Protein AF-A0A3D2KDZ8-F1 (afdb_monomer)

Mean predicted aligned error: 6.0 Å

Structure (mmCIF, N/CA/C/O backbone):
data_AF-A0A3D2KDZ8-F1
#
_entry.id   AF-A0A3D2KDZ8-F1
#
loop_
_atom_site.group_PDB
_atom_site.id
_atom_site.type_symbol
_atom_site.label_atom_id
_atom_site.label_alt_id
_atom_site.label_comp_id
_atom_site.label_asym_id
_atom_site.label_entity_id
_atom_site.label_seq_id
_atom_site.pdbx_PDB_ins_code
_atom_site.Cartn_x
_atom_site.Cartn_y
_atom_site.Cartn_z
_atom_site.occupancy
_atom_site.B_iso_or_equiv
_atom_site.auth_seq_id
_atom_site.auth_comp_id
_atom_site.auth_asym_id
_atom_site.auth_atom_id
_atom_site.pdbx_PDB_model_num
ATOM 1 N N . ARG A 1 1 ? -10.899 -12.202 21.207 1.00 88.38 1 ARG A N 1
ATOM 2 C CA . ARG A 1 1 ? -10.298 -11.529 22.393 1.00 88.38 1 ARG A CA 1
ATOM 3 C C . ARG A 1 1 ? -8.778 -11.700 22.459 1.00 88.38 1 ARG A C 1
ATOM 5 O O . ARG A 1 1 ? -8.103 -10.690 22.574 1.00 88.38 1 ARG A O 1
ATOM 12 N N . GLU A 1 2 ? -8.229 -12.909 22.302 1.00 91.25 2 GLU A N 1
ATOM 13 C CA . GLU A 1 2 ? -6.772 -13.173 22.369 1.00 91.25 2 GLU A CA 1
ATOM 14 C C . GLU A 1 2 ? -5.923 -12.269 21.460 1.00 91.25 2 GLU A C 1
ATOM 16 O O . GLU A 1 2 ? -4.977 -11.642 21.929 1.00 91.25 2 GLU A O 1
ATOM 21 N N . ILE A 1 3 ? -6.321 -12.108 20.191 1.00 93.81 3 ILE A N 1
ATOM 22 C CA . ILE A 1 3 ? -5.652 -11.196 19.244 1.00 93.81 3 ILE A CA 1
ATOM 23 C C . ILE A 1 3 ? -5.571 -9.773 19.816 1.00 93.81 3 ILE A C 1
ATOM 25 O O . ILE A 1 3 ? -4.526 -9.129 19.769 1.00 93.81 3 ILE A O 1
ATOM 29 N N . LEU A 1 4 ? -6.666 -9.283 20.400 1.00 93.56 4 LEU A N 1
ATOM 30 C CA . LEU A 1 4 ? -6.755 -7.919 20.918 1.00 93.56 4 LEU A CA 1
ATOM 31 C C . LEU A 1 4 ? -5.905 -7.730 22.175 1.00 93.56 4 LEU A C 1
ATOM 33 O O . LEU A 1 4 ? -5.281 -6.683 22.325 1.00 93.56 4 LEU A O 1
ATOM 37 N N . SER A 1 5 ? -5.797 -8.751 23.026 1.00 90.62 5 SER A N 1
ATOM 38 C CA . SER A 1 5 ? -4.880 -8.739 24.169 1.00 90.62 5 SER A CA 1
ATOM 39 C C . SER A 1 5 ? -3.412 -8.601 23.745 1.00 90.62 5 SER A C 1
ATOM 41 O O . SER A 1 5 ? -2.633 -7.990 24.471 1.00 90.62 5 SER A O 1
ATOM 43 N N . CYS A 1 6 ? -3.029 -9.097 22.562 1.00 89.62 6 CYS A N 1
ATOM 44 C CA . CYS A 1 6 ? -1.696 -8.873 21.991 1.00 89.62 6 CYS A CA 1
ATOM 45 C C . CYS A 1 6 ? -1.536 -7.484 21.348 1.00 89.62 6 CYS A C 1
ATOM 47 O O . CYS A 1 6 ? -0.434 -6.935 21.340 1.00 89.62 6 CYS A O 1
ATOM 49 N N . VAL A 1 7 ? -2.615 -6.911 20.806 1.00 91.06 7 VAL A N 1
ATOM 50 C CA . VAL A 1 7 ? -2.600 -5.616 20.101 1.00 91.06 7 VAL A CA 1
ATOM 51 C C . VAL A 1 7 ? -2.569 -4.435 21.072 1.00 91.06 7 VAL A C 1
ATOM 53 O O . VAL A 1 7 ? -1.781 -3.511 20.882 1.00 91.06 7 VAL A O 1
ATOM 56 N N . LEU A 1 8 ? -3.389 -4.459 22.127 1.00 91.06 8 LEU A N 1
ATOM 57 C CA . LEU A 1 8 ? -3.548 -3.336 23.062 1.00 91.06 8 LEU A CA 1
ATOM 58 C C . LEU A 1 8 ? -2.225 -2.826 23.675 1.00 91.06 8 LEU A C 1
ATOM 60 O O . LEU A 1 8 ? -2.043 -1.609 23.721 1.00 91.06 8 LEU A O 1
ATOM 64 N N . PRO A 1 9 ? -1.275 -3.688 24.093 1.00 89.12 9 PRO A N 1
ATOM 65 C CA . PRO A 1 9 ? 0.024 -3.248 24.608 1.00 89.12 9 PRO A CA 1
ATOM 66 C C . PRO A 1 9 ? 0.914 -2.521 23.586 1.00 89.12 9 PRO A C 1
ATOM 68 O O . PRO A 1 9 ? 1.823 -1.785 23.980 1.00 89.12 9 PRO A O 1
ATOM 71 N N . ALA A 1 10 ? 0.687 -2.747 22.286 1.00 87.62 10 ALA A N 1
ATOM 72 C CA . ALA A 1 10 ? 1.462 -2.161 21.193 1.00 87.62 10 ALA A CA 1
ATOM 73 C C . ALA A 1 10 ? 0.932 -0.787 20.743 1.00 87.62 10 ALA A C 1
ATOM 75 O O . ALA A 1 10 ? 1.611 -0.085 19.989 1.00 87.62 10 ALA A O 1
ATOM 76 N N . LEU A 1 11 ? -0.261 -0.383 21.194 1.00 91.06 11 LEU A N 1
ATOM 77 C CA . LEU A 1 11 ? -0.812 0.934 20.891 1.00 91.06 11 LEU A CA 1
ATOM 78 C C . LEU A 1 11 ? -0.190 2.005 21.787 1.00 91.06 11 LEU A C 1
ATOM 80 O O . LEU A 1 11 ? -0.240 1.924 23.011 1.00 91.06 11 LEU A O 1
ATOM 84 N N . LYS A 1 12 ? 0.337 3.061 21.161 1.00 90.75 12 LYS A N 1
ATOM 85 C CA . LYS A 1 12 ? 0.697 4.304 21.855 1.00 90.75 12 LYS A CA 1
ATOM 86 C C . LYS A 1 12 ? -0.544 5.048 22.337 1.00 90.75 12 LYS A C 1
ATOM 88 O O . LYS A 1 12 ? -1.614 4.920 21.739 1.00 90.75 12 LYS A O 1
ATOM 93 N N . LYS A 1 13 ? -0.366 5.908 23.337 1.00 93.31 13 LYS A N 1
ATOM 94 C CA . LYS A 1 13 ? -1.391 6.865 23.758 1.00 93.31 13 LYS A CA 1
ATOM 95 C C . LYS A 1 13 ? -1.878 7.713 22.585 1.00 93.31 13 LYS A C 1
ATOM 97 O O . LYS A 1 13 ? -1.081 8.172 21.763 1.00 93.31 13 LYS A O 1
ATOM 102 N N . GLY A 1 14 ? -3.193 7.876 22.490 1.00 94.81 14 GLY A N 1
ATOM 103 C CA . GLY A 1 14 ? -3.872 8.535 21.375 1.00 94.81 14 GLY A CA 1
ATOM 104 C C . GLY A 1 14 ? -3.898 7.719 20.076 1.00 94.81 14 GLY A C 1
ATOM 105 O O . GLY A 1 14 ? -4.477 8.177 19.092 1.00 94.81 14 GLY A O 1
ATOM 106 N N . GLY A 1 15 ? -3.284 6.530 20.046 1.00 94.69 15 GLY A N 1
ATOM 107 C CA . GLY A 1 15 ? -3.309 5.620 18.905 1.00 94.69 15 GLY A CA 1
ATOM 108 C C . GLY A 1 15 ? -4.714 5.089 18.635 1.00 94.69 15 GLY A C 1
ATOM 109 O O . GLY A 1 15 ? -5.490 4.865 19.564 1.00 94.69 15 GLY A O 1
ATOM 110 N N . LEU A 1 16 ? -5.029 4.891 17.357 1.00 96.69 16 LEU A N 1
ATOM 111 C CA . LEU A 1 16 ? -6.336 4.427 16.907 1.00 96.69 16 LEU A CA 1
ATOM 112 C C . LEU A 1 16 ? -6.312 2.922 16.627 1.00 96.69 16 LEU A C 1
ATOM 114 O O . LEU A 1 16 ? -5.380 2.416 16.002 1.00 96.69 16 LEU A O 1
ATOM 118 N N . LEU A 1 17 ? -7.360 2.232 17.061 1.00 97.06 17 LEU A N 1
ATOM 119 C CA . LEU A 1 17 ? -7.677 0.852 16.723 1.00 97.06 17 LEU A CA 1
ATOM 120 C C . LEU A 1 17 ? -8.988 0.842 15.939 1.00 97.06 17 LEU A C 1
ATOM 122 O O . LEU A 1 17 ? -10.030 1.201 16.481 1.00 97.06 17 LEU A O 1
ATOM 126 N N . LEU A 1 18 ? -8.939 0.405 14.684 1.00 97.50 18 LEU A N 1
ATOM 127 C CA . LEU A 1 18 ? -10.138 0.040 13.939 1.00 97.50 18 LEU A CA 1
ATOM 128 C C . LEU A 1 18 ? -10.376 -1.458 14.148 1.00 97.50 18 LEU A C 1
ATOM 130 O O . LEU A 1 18 ? -9.588 -2.279 13.682 1.00 97.50 18 LEU A O 1
ATOM 134 N N . TYR A 1 19 ? -11.429 -1.802 14.881 1.00 97.94 19 TYR A N 1
ATOM 135 C CA . TYR A 1 19 ? -11.901 -3.176 15.006 1.00 97.94 19 TYR A CA 1
ATOM 136 C C . TYR A 1 19 ? -12.986 -3.432 13.961 1.00 97.94 19 TYR A C 1
ATOM 138 O O . TYR A 1 19 ? -13.842 -2.572 13.772 1.00 97.94 19 TYR A O 1
ATOM 146 N N . SER A 1 20 ? -12.958 -4.582 13.287 1.00 97.44 20 SER A N 1
ATOM 147 C CA . SER A 1 20 ? -13.953 -4.929 12.271 1.00 97.44 20 SER A CA 1
ATOM 148 C C . SER A 1 20 ? -14.133 -6.431 12.109 1.00 97.44 20 SER A C 1
ATOM 150 O O . SER A 1 20 ? -13.164 -7.182 12.238 1.00 97.44 20 SER A O 1
ATOM 152 N N . THR A 1 21 ? -15.335 -6.845 11.722 1.00 97.75 21 THR A N 1
ATOM 153 C CA . THR A 1 21 ? -15.697 -8.242 11.436 1.00 97.75 21 THR A CA 1
ATOM 154 C C . THR A 1 21 ? -16.650 -8.304 10.235 1.00 97.75 21 THR A C 1
ATOM 156 O O . THR A 1 21 ? -17.316 -7.317 9.922 1.00 97.75 21 THR A O 1
ATOM 159 N N . CYS A 1 22 ? -16.727 -9.452 9.563 1.00 97.00 22 CYS A N 1
ATOM 160 C CA . CYS A 1 22 ? -17.729 -9.745 8.528 1.00 97.00 22 CYS A CA 1
ATOM 161 C C . CYS A 1 22 ? -18.823 -10.700 9.049 1.00 97.00 22 CYS A C 1
ATOM 163 O O . CYS A 1 22 ? -19.315 -11.557 8.320 1.00 97.00 22 CYS A O 1
ATOM 165 N N . THR A 1 23 ? -19.171 -10.584 10.334 1.00 95.88 23 THR A N 1
ATOM 166 C CA . THR A 1 23 ? -20.239 -11.355 10.990 1.00 95.88 23 THR A CA 1
ATOM 167 C C . THR A 1 23 ? -21.334 -10.412 11.479 1.00 95.88 23 THR A C 1
ATOM 169 O O . THR A 1 23 ? -21.147 -9.198 11.538 1.00 95.88 23 THR A O 1
ATOM 172 N N . TYR A 1 24 ? -22.490 -10.975 11.824 1.00 95.75 24 TYR A N 1
ATOM 173 C CA . TYR A 1 24 ? -23.568 -10.241 12.486 1.00 95.75 24 TYR A CA 1
ATOM 174 C C . TYR A 1 24 ? -23.652 -10.530 13.986 1.00 95.75 24 TYR A C 1
ATOM 176 O O . TYR A 1 24 ? -24.432 -9.864 14.668 1.00 95.75 24 TYR A O 1
ATOM 184 N N . ALA A 1 25 ? -22.880 -11.499 14.488 1.00 96.44 25 ALA A N 1
ATOM 185 C CA . ALA A 1 25 ? -22.921 -11.951 15.873 1.00 96.44 25 ALA A CA 1
ATOM 186 C C . ALA A 1 25 ? -22.538 -10.826 16.849 1.00 96.44 25 ALA A C 1
ATOM 188 O O . ALA A 1 25 ? -21.457 -10.245 16.762 1.00 96.44 25 ALA A O 1
ATOM 189 N N . VAL A 1 26 ? -23.419 -10.530 17.805 1.00 95.44 26 VAL A N 1
ATOM 190 C CA . VAL A 1 26 ? -23.204 -9.486 18.827 1.00 95.44 26 VAL A CA 1
ATOM 191 C C . VAL A 1 26 ? -22.038 -9.857 19.751 1.00 95.44 26 VAL A C 1
ATOM 193 O O . VAL A 1 26 ? -21.285 -8.993 20.206 1.00 95.44 26 VAL A O 1
ATOM 196 N N . GLU A 1 27 ? -21.843 -11.157 19.974 1.00 95.19 27 GLU A N 1
ATOM 197 C CA . GLU A 1 27 ? -20.770 -11.750 20.772 1.00 95.19 27 GLU A CA 1
ATOM 198 C C . GLU A 1 27 ? -19.380 -11.477 20.179 1.00 95.19 27 GLU A C 1
ATOM 200 O O . GLU A 1 27 ? -18.385 -11.364 20.904 1.00 95.19 27 GLU A O 1
ATOM 205 N N . GLU A 1 28 ? -19.308 -11.359 18.853 1.00 96.50 28 GLU A N 1
ATOM 206 C CA . GLU A 1 28 ? -18.086 -11.025 18.128 1.00 96.50 28 GLU A CA 1
ATOM 207 C C . GLU A 1 28 ? -17.948 -9.513 17.906 1.00 96.50 28 GLU A C 1
ATOM 209 O O . GLU A 1 28 ? -16.834 -9.032 17.755 1.00 96.50 28 GLU A O 1
ATOM 214 N N . ASP A 1 29 ? -19.032 -8.743 17.977 1.00 96.88 29 ASP A N 1
ATOM 215 C CA . ASP A 1 29 ? -19.044 -7.318 17.645 1.00 96.88 29 ASP A CA 1
ATOM 216 C C . ASP A 1 29 ? -19.073 -6.422 18.895 1.00 96.88 29 ASP A C 1
ATOM 218 O O . ASP A 1 29 ? -18.025 -6.016 19.414 1.00 96.88 29 ASP A O 1
ATOM 222 N N . GLU A 1 30 ? -20.258 -6.087 19.414 1.00 96.69 30 GLU A N 1
ATOM 223 C CA . GLU A 1 30 ? -20.411 -5.139 20.521 1.00 96.69 30 GLU A CA 1
ATOM 224 C C . GLU A 1 30 ? -19.856 -5.680 21.837 1.00 96.69 30 GLU A C 1
ATOM 226 O O . GLU A 1 30 ? -19.336 -4.906 22.643 1.00 96.69 30 GLU A O 1
ATOM 231 N N . GLU A 1 31 ? -19.879 -6.997 22.059 1.00 95.25 31 GLU A N 1
ATOM 232 C CA . GLU A 1 31 ? -19.196 -7.583 23.215 1.00 95.25 31 GLU A CA 1
ATOM 233 C C . GLU A 1 31 ? -17.678 -7.376 23.171 1.00 95.25 31 GLU A C 1
ATOM 235 O O . GLU A 1 31 ? -17.041 -7.193 24.216 1.00 95.25 31 GLU A O 1
ATOM 240 N N . ILE A 1 32 ? -17.082 -7.377 21.978 1.00 96.38 32 ILE A N 1
ATOM 241 C CA . ILE A 1 32 ? -15.661 -7.088 21.809 1.00 96.38 32 ILE A CA 1
ATOM 242 C C . ILE A 1 32 ? -15.383 -5.597 21.990 1.00 96.38 32 ILE A C 1
ATOM 244 O O . ILE A 1 32 ? -14.405 -5.245 22.652 1.00 96.38 32 ILE A O 1
ATOM 248 N N . VAL A 1 33 ? -16.252 -4.717 21.488 1.00 96.31 33 VAL A N 1
ATOM 249 C CA . VAL A 1 33 ? -16.147 -3.269 21.741 1.00 96.31 33 VAL A CA 1
ATOM 250 C C . VAL A 1 33 ? -16.229 -2.967 23.236 1.00 96.31 33 VAL A C 1
ATOM 252 O O . VAL A 1 33 ? -15.376 -2.247 23.754 1.00 96.31 33 VAL A O 1
ATOM 255 N N . ARG A 1 34 ? -17.172 -3.587 23.954 1.00 94.38 34 ARG A N 1
ATOM 256 C CA . ARG A 1 34 ? -17.288 -3.499 25.417 1.00 94.38 34 ARG A CA 1
ATOM 257 C C . ARG A 1 34 ? -16.001 -3.938 26.110 1.00 94.38 34 ARG A C 1
ATOM 259 O O . ARG A 1 34 ? -15.477 -3.214 26.956 1.00 94.38 34 ARG A O 1
ATOM 266 N N . PHE A 1 35 ? -15.456 -5.092 25.724 1.00 94.50 35 PHE A N 1
ATOM 267 C CA . PHE A 1 35 ? -14.172 -5.564 26.242 1.00 94.50 35 PHE A CA 1
ATOM 268 C C . PHE A 1 35 ? -13.051 -4.541 25.998 1.00 94.50 35 PHE A C 1
ATOM 270 O O . PHE A 1 35 ? -12.270 -4.260 26.904 1.00 94.50 35 PHE A O 1
ATOM 277 N N . LEU A 1 36 ? -12.972 -3.945 24.806 1.00 95.31 36 LEU A N 1
ATOM 278 C CA . LEU A 1 36 ? -11.964 -2.930 24.500 1.00 95.31 36 LEU A CA 1
ATOM 279 C C . LEU A 1 36 ? -12.147 -1.670 25.355 1.00 95.31 36 LEU A C 1
ATOM 281 O O . LEU A 1 36 ? -11.162 -1.163 25.890 1.00 95.31 36 LEU A O 1
ATOM 285 N N . MET A 1 37 ? -13.383 -1.195 25.533 1.00 93.69 37 MET A N 1
ATOM 286 C CA . MET A 1 37 ? -13.694 -0.025 26.363 1.00 93.69 37 MET A CA 1
ATOM 287 C C . MET A 1 37 ? -13.278 -0.213 27.827 1.00 93.69 37 MET A C 1
ATOM 289 O O . MET A 1 37 ? -12.796 0.724 28.458 1.00 93.69 37 MET A O 1
ATOM 293 N N . GLN A 1 38 ? -13.366 -1.441 28.342 1.00 92.69 38 GLN A N 1
ATOM 294 C CA . GLN A 1 38 ? -12.873 -1.809 29.675 1.00 92.69 38 GLN A CA 1
ATOM 295 C C . GLN A 1 38 ? -11.332 -1.844 29.782 1.00 92.69 38 GLN A C 1
ATOM 297 O O . GLN A 1 38 ? -10.807 -1.975 30.883 1.00 92.69 38 GLN A O 1
ATOM 302 N N . ASN A 1 39 ? -10.597 -1.724 28.668 1.00 92.00 39 ASN A N 1
ATOM 303 C CA . ASN A 1 39 ? -9.129 -1.796 28.591 1.00 92.00 39 ASN A CA 1
ATOM 304 C C . ASN A 1 39 ? -8.486 -0.468 28.118 1.00 92.00 39 ASN A C 1
ATOM 306 O O . ASN A 1 39 ? -7.566 -0.445 27.285 1.00 92.00 39 ASN A O 1
ATOM 310 N N . ASP A 1 40 ? -8.961 0.652 28.668 1.00 92.75 40 ASP A N 1
ATOM 311 C CA . ASP A 1 40 ? -8.507 2.024 28.379 1.00 92.75 40 ASP A CA 1
ATOM 312 C C . ASP A 1 40 ? -8.658 2.442 26.909 1.00 92.75 40 ASP A C 1
ATOM 314 O O . ASP A 1 40 ? -7.800 3.144 26.356 1.00 92.75 40 ASP A O 1
ATOM 318 N N . MET A 1 41 ? -9.731 1.996 26.255 1.00 95.56 41 MET A N 1
ATOM 319 C CA . MET A 1 41 ? -10.074 2.420 24.901 1.00 95.56 41 MET A CA 1
ATOM 320 C C . MET A 1 41 ? -11.336 3.279 24.924 1.00 95.56 41 MET A C 1
ATOM 322 O O . MET A 1 41 ? -12.342 2.919 25.523 1.00 95.56 41 MET A O 1
ATOM 326 N N . GLN A 1 42 ? -11.309 4.409 24.230 1.00 96.56 42 GLN A N 1
ATOM 327 C CA . GLN A 1 42 ? -12.480 5.258 24.047 1.00 96.56 42 GLN A CA 1
ATOM 328 C C . GLN A 1 42 ? -13.091 4.986 22.677 1.00 96.56 42 GLN A C 1
ATOM 330 O O . GLN A 1 42 ? -12.400 5.139 21.672 1.00 96.56 42 GLN A O 1
ATOM 335 N N . LEU A 1 43 ? -14.369 4.611 22.626 1.00 97.31 43 LEU A N 1
ATOM 336 C CA . LEU A 1 43 ? -15.112 4.506 21.371 1.00 97.31 43 LEU A CA 1
ATOM 337 C C . LEU A 1 43 ? -15.319 5.908 20.778 1.00 97.31 43 LEU A C 1
ATOM 339 O O . LEU A 1 43 ? -15.837 6.798 21.452 1.00 97.31 43 LEU A O 1
ATOM 343 N N . LEU A 1 44 ? -14.892 6.101 19.532 1.00 97.38 44 LEU A N 1
ATOM 344 C CA . LEU A 1 44 ? -14.984 7.370 18.818 1.00 97.38 44 LEU A CA 1
ATOM 345 C C . LEU A 1 44 ? -16.139 7.359 17.812 1.00 97.38 44 LEU A C 1
ATOM 347 O O . LEU A 1 44 ? -16.400 6.318 17.204 1.00 97.38 44 LEU A O 1
ATOM 351 N N . PRO A 1 45 ? -16.793 8.512 17.582 1.00 96.88 45 PRO A N 1
ATOM 352 C CA . PRO A 1 45 ? -17.803 8.629 16.543 1.00 96.88 45 PRO A CA 1
ATOM 353 C C . PRO A 1 45 ? -17.189 8.423 15.149 1.00 96.88 45 PRO A C 1
ATOM 355 O O . PRO A 1 45 ? -16.062 8.865 14.892 1.00 96.88 45 PRO A O 1
ATOM 358 N N . PRO A 1 46 ? -17.909 7.767 14.224 1.00 95.56 46 PRO A N 1
ATOM 359 C CA . PRO A 1 46 ? -17.480 7.653 12.839 1.00 95.56 46 PRO A CA 1
ATOM 360 C C . PRO A 1 46 ? -17.679 8.985 12.099 1.00 95.56 46 PRO A C 1
ATOM 362 O O . PRO A 1 46 ? -18.342 9.903 12.577 1.00 95.56 46 PRO A O 1
ATOM 365 N N . ALA A 1 47 ? -17.125 9.090 10.891 1.00 94.38 47 ALA A N 1
ATOM 366 C CA . ALA A 1 47 ? -17.394 10.238 10.027 1.00 94.38 47 ALA A CA 1
ATOM 367 C C . ALA A 1 47 ? -18.874 10.280 9.598 1.00 94.38 47 ALA A C 1
ATOM 369 O O . ALA A 1 47 ? -19.457 9.236 9.311 1.00 94.38 47 ALA A O 1
ATOM 370 N N . GLU A 1 48 ? -19.433 11.484 9.441 1.00 94.00 48 GLU A N 1
ATOM 371 C CA . GLU A 1 48 ? -20.847 11.721 9.090 1.00 94.00 48 GLU A CA 1
ATOM 372 C C . GLU A 1 48 ? -21.316 10.915 7.868 1.00 94.00 48 GLU A C 1
ATOM 374 O O . GLU A 1 48 ? -22.353 10.261 7.894 1.00 94.00 48 GLU A O 1
ATOM 379 N N . ARG A 1 49 ? -20.493 10.865 6.812 1.00 93.94 49 ARG A N 1
ATOM 380 C CA . ARG A 1 49 ? -20.787 10.093 5.590 1.00 93.94 49 ARG A CA 1
ATOM 381 C C . ARG A 1 49 ? -21.040 8.603 5.842 1.00 93.94 49 ARG A C 1
ATOM 383 O O . ARG A 1 49 ? -21.678 7.949 5.031 1.00 93.94 49 ARG A O 1
ATOM 390 N N . VAL A 1 50 ? -20.503 8.054 6.933 1.00 93.88 50 VAL A N 1
ATOM 391 C CA . VAL A 1 50 ? -20.677 6.643 7.287 1.00 93.88 50 VAL A CA 1
ATOM 392 C C . VAL A 1 50 ? -22.017 6.419 7.980 1.00 93.88 50 VAL A C 1
ATOM 394 O O . VAL A 1 50 ? -22.650 5.396 7.736 1.00 93.88 50 VAL A O 1
ATOM 397 N N . LEU A 1 51 ? -22.488 7.382 8.781 1.00 94.00 51 LEU A N 1
ATOM 398 C CA . LEU A 1 51 ? -23.792 7.313 9.453 1.00 94.00 51 LEU A CA 1
ATOM 399 C C . LEU A 1 51 ? -24.945 7.149 8.456 1.00 94.00 51 LEU A C 1
ATOM 401 O O . LEU A 1 51 ? -25.921 6.475 8.750 1.00 94.00 51 LEU A O 1
ATOM 405 N N . GLN A 1 52 ? -24.803 7.719 7.259 1.00 92.62 52 GLN A N 1
ATOM 406 C CA . GLN A 1 52 ? -25.827 7.687 6.212 1.00 92.62 52 GLN A CA 1
ATOM 407 C C . GLN A 1 52 ? -26.011 6.309 5.561 1.00 92.62 52 GLN A C 1
ATOM 409 O O . GLN A 1 52 ? -27.043 6.063 4.947 1.00 92.62 52 GLN A O 1
ATOM 414 N N . ILE A 1 53 ? -25.015 5.423 5.669 1.00 94.44 53 ILE A N 1
ATOM 415 C CA . ILE A 1 53 ? -24.987 4.125 4.972 1.00 94.44 53 ILE A CA 1
ATOM 416 C C . ILE A 1 53 ? -24.861 2.932 5.929 1.00 94.44 53 ILE A C 1
ATOM 418 O O . ILE A 1 53 ? -24.650 1.801 5.488 1.00 94.44 53 ILE A O 1
ATOM 422 N N . THR A 1 54 ? -24.959 3.176 7.237 1.00 96.38 54 THR A N 1
ATOM 423 C CA . THR A 1 54 ? -24.812 2.159 8.284 1.00 96.38 54 THR A CA 1
ATOM 424 C C . THR A 1 54 ? -25.886 2.307 9.351 1.00 96.38 54 THR A C 1
ATOM 426 O O . THR A 1 54 ? -26.405 3.392 9.594 1.00 96.38 54 THR A O 1
ATOM 429 N N . ALA A 1 55 ? -26.195 1.204 10.024 1.00 96.56 55 ALA A N 1
ATOM 430 C CA . ALA A 1 55 ? -26.932 1.227 11.276 1.00 96.56 55 ALA A CA 1
ATOM 431 C C . ALA A 1 55 ? -25.987 1.434 12.460 1.00 96.56 55 ALA A C 1
ATOM 433 O O . ALA A 1 55 ? -24.786 1.137 12.404 1.00 96.56 55 ALA A O 1
ATOM 434 N N . ALA A 1 56 ? -26.565 1.887 13.569 1.00 96.75 56 ALA A N 1
ATOM 435 C CA . ALA A 1 56 ? -25.878 1.828 14.841 1.00 96.75 56 ALA A CA 1
ATOM 436 C C . ALA A 1 56 ? -25.654 0.388 15.313 1.00 96.75 56 ALA A C 1
ATOM 438 O O . ALA A 1 56 ? -26.427 -0.511 14.983 1.00 96.75 56 ALA A O 1
ATOM 439 N N . GLY A 1 57 ? -24.589 0.185 16.089 1.00 95.75 57 GLY A N 1
ATOM 440 C CA . GLY A 1 57 ? -24.357 -1.049 16.822 1.00 95.75 57 GLY A CA 1
ATOM 441 C C . GLY A 1 57 ? -25.472 -1.290 17.835 1.00 95.75 57 GLY A C 1
ATOM 442 O O . GLY A 1 57 ? -26.170 -0.368 18.266 1.00 95.75 57 GLY A O 1
ATOM 443 N N . VAL A 1 58 ? -25.641 -2.551 18.202 1.00 94.25 58 VAL A N 1
ATOM 444 C CA . VAL A 1 58 ? -26.693 -3.007 19.101 1.00 94.25 58 VAL A CA 1
ATOM 445 C C . VAL A 1 58 ? -26.335 -2.633 20.538 1.00 94.25 58 VAL A C 1
ATOM 447 O O . VAL A 1 58 ? -25.382 -3.141 21.127 1.00 94.25 58 VAL A O 1
ATOM 450 N N . SER A 1 59 ? -27.117 -1.728 21.118 1.00 89.75 59 SER A N 1
ATOM 451 C CA . SER A 1 59 ? -26.986 -1.337 22.521 1.00 89.75 59 SER A CA 1
ATOM 452 C C . SER A 1 59 ? -27.738 -2.325 23.416 1.00 89.75 59 SER A C 1
ATOM 454 O O . SER A 1 59 ? -28.958 -2.446 23.329 1.00 89.75 59 SER A O 1
ATOM 456 N N . GLU A 1 60 ? -27.021 -2.990 24.322 1.00 83.06 60 GLU A N 1
ATOM 457 C CA . GLU A 1 60 ? -27.594 -3.860 25.354 1.00 83.06 60 GLU A CA 1
ATOM 458 C C . GLU A 1 60 ? -27.111 -3.450 26.750 1.00 83.06 60 GLU A C 1
ATOM 460 O O . GLU A 1 60 ? -26.023 -2.897 26.913 1.00 83.06 60 GLU A O 1
ATOM 465 N N . LYS A 1 61 ? -27.909 -3.764 27.782 1.00 73.12 61 LYS A N 1
ATOM 466 C CA . LYS A 1 61 ? -27.530 -3.629 29.206 1.00 73.12 61 LYS A CA 1
ATOM 467 C C . LYS A 1 61 ? -27.106 -2.205 29.619 1.00 73.12 61 LYS A C 1
ATOM 469 O O . LYS A 1 61 ? -26.285 -2.039 30.515 1.00 73.12 61 LYS A O 1
ATOM 474 N N . GLY A 1 62 ? -27.705 -1.181 29.003 1.00 73.19 62 GLY A N 1
ATOM 475 C CA . GLY A 1 62 ? -27.498 0.230 29.362 1.00 73.19 62 GLY A CA 1
ATOM 476 C C . GLY A 1 62 ? -26.225 0.861 28.793 1.00 73.19 62 GLY A C 1
ATOM 477 O O . GLY A 1 62 ? -25.918 2.003 29.123 1.00 73.19 62 GLY A O 1
ATOM 478 N N . GLU A 1 63 ? -25.493 0.152 27.935 1.00 76.56 63 GLU A N 1
ATOM 479 C CA . GLU A 1 63 ? -24.306 0.685 27.275 1.00 76.56 63 GLU A CA 1
ATOM 480 C C . GLU A 1 63 ? -24.632 1.236 25.888 1.00 76.56 63 GLU A C 1
ATOM 482 O O . GLU A 1 63 ? -25.388 0.634 25.126 1.00 76.56 63 GLU A O 1
ATOM 487 N N . ASN A 1 64 ? -24.037 2.382 25.554 1.00 87.19 64 ASN A N 1
ATOM 488 C CA . ASN A 1 64 ? -24.284 3.071 24.296 1.00 87.19 64 ASN A CA 1
ATOM 489 C C . ASN A 1 64 ? -23.287 2.628 23.207 1.00 87.19 64 ASN A C 1
ATOM 491 O O . ASN A 1 64 ? -22.099 2.940 23.286 1.00 87.19 64 ASN A O 1
ATOM 495 N N . MET A 1 65 ? -23.796 1.946 22.175 1.00 94.50 65 MET A N 1
ATOM 496 C CA . MET A 1 65 ? -23.043 1.509 20.989 1.00 94.50 65 MET A CA 1
ATOM 497 C C . MET A 1 65 ? -23.330 2.369 19.744 1.00 94.50 65 MET A C 1
ATOM 499 O O . MET A 1 65 ? -23.017 1.981 18.616 1.00 94.50 65 MET A O 1
ATOM 503 N N . GLU A 1 66 ? -23.847 3.591 19.929 1.00 93.31 66 GLU A N 1
ATOM 504 C CA . GLU A 1 66 ? -24.199 4.548 18.867 1.00 93.31 66 GLU A CA 1
ATOM 505 C C . GLU A 1 66 ? -23.019 5.066 18.047 1.00 93.31 66 GLU A C 1
ATOM 507 O O . GLU A 1 66 ? -23.243 5.845 17.121 1.00 93.31 66 GLU A O 1
ATOM 512 N N . ASN A 1 67 ? -21.798 4.621 18.326 1.00 96.69 67 ASN A N 1
ATOM 513 C CA . ASN A 1 67 ? -20.612 4.954 17.545 1.00 96.69 67 ASN A CA 1
ATOM 514 C C . ASN A 1 67 ? -19.972 3.726 16.873 1.00 96.69 67 ASN A C 1
ATOM 516 O O . ASN A 1 67 ? -19.191 3.875 15.937 1.00 96.69 67 ASN A O 1
ATOM 520 N N . ALA A 1 68 ? -20.357 2.508 17.268 1.00 97.50 68 ALA A N 1
ATOM 521 C CA . ALA A 1 68 ? -20.033 1.288 16.530 1.00 97.50 68 ALA A CA 1
ATOM 522 C C . ALA A 1 68 ? -21.015 1.128 15.365 1.00 97.50 68 ALA A C 1
ATOM 524 O O . ALA A 1 68 ? -22.190 1.444 15.527 1.00 97.50 68 ALA A O 1
ATOM 525 N N . ARG A 1 69 ? -20.576 0.724 14.174 1.00 97.56 69 ARG A N 1
ATOM 526 C CA . ARG A 1 69 ? -21.400 0.719 12.952 1.00 97.56 69 ARG A CA 1
ATOM 527 C C . ARG A 1 69 ? -21.591 -0.682 12.397 1.00 97.56 69 ARG A C 1
ATOM 529 O O . ARG A 1 69 ? -20.633 -1.447 12.315 1.00 97.56 69 ARG A O 1
ATOM 536 N N . ARG A 1 70 ? -22.810 -0.959 11.932 1.00 97.62 70 ARG A N 1
ATOM 537 C CA . ARG A 1 70 ? -23.178 -2.169 11.191 1.00 97.62 70 ARG A CA 1
ATOM 538 C C . ARG A 1 70 ? -23.583 -1.816 9.768 1.00 97.62 70 ARG A C 1
ATOM 540 O O . ARG A 1 70 ? -24.486 -1.011 9.543 1.00 97.62 70 ARG A O 1
ATOM 547 N N . PHE A 1 71 ? -22.920 -2.439 8.810 1.00 96.25 71 PHE A N 1
ATOM 548 C CA . PHE A 1 71 ? -23.365 -2.535 7.433 1.00 96.25 71 PHE A CA 1
ATOM 549 C C . PHE A 1 71 ? -24.309 -3.724 7.335 1.00 96.25 71 PHE A C 1
ATOM 551 O O . PHE A 1 71 ? -23.919 -4.859 7.608 1.00 96.25 71 PHE A O 1
ATOM 558 N N . TYR A 1 72 ? -25.545 -3.443 6.940 1.00 96.25 72 TYR A N 1
ATOM 559 C CA . TYR A 1 72 ? -26.532 -4.460 6.624 1.00 96.25 72 TYR A CA 1
ATOM 560 C C . TYR A 1 72 ? -26.862 -4.395 5.127 1.00 96.25 72 TYR A C 1
ATOM 562 O O . TYR A 1 72 ? -27.051 -3.288 4.618 1.00 96.25 72 TYR A O 1
ATOM 570 N N . PRO A 1 73 ? -27.040 -5.541 4.447 1.00 94.44 73 PRO A N 1
ATOM 571 C CA . PRO A 1 73 ? -27.382 -5.602 3.025 1.00 94.44 73 PRO A CA 1
ATOM 572 C C . PRO A 1 73 ? -28.687 -4.882 2.668 1.00 94.44 73 PRO A C 1
ATOM 574 O O . PRO A 1 73 ? -28.888 -4.476 1.530 1.00 94.44 73 PRO A O 1
ATOM 577 N N . PHE A 1 74 ? -29.595 -4.727 3.639 1.00 93.31 74 PHE A N 1
ATOM 578 C CA . PHE A 1 74 ? -30.857 -3.999 3.469 1.00 93.31 74 PHE A CA 1
ATOM 579 C C . PHE A 1 74 ? -30.745 -2.488 3.742 1.00 93.31 74 PHE A C 1
ATOM 581 O O . PHE A 1 74 ? -31.735 -1.776 3.600 1.00 93.31 74 PHE A O 1
ATOM 588 N N . ILE A 1 75 ? -29.572 -1.994 4.154 1.00 92.56 75 ILE A N 1
ATOM 589 C CA . ILE A 1 75 ? -29.290 -0.563 4.364 1.00 92.56 75 ILE A CA 1
ATOM 590 C C . ILE A 1 75 ? -28.407 -0.024 3.241 1.00 92.56 75 ILE A C 1
ATOM 592 O O . ILE A 1 75 ? -28.661 1.062 2.726 1.00 92.56 75 ILE A O 1
ATOM 596 N N . SER A 1 76 ? -27.367 -0.767 2.867 1.00 90.44 76 SER A N 1
ATOM 597 C CA . SER A 1 76 ? -26.426 -0.390 1.815 1.00 90.44 76 SER A CA 1
ATOM 598 C C . SER A 1 76 ? -25.950 -1.616 1.039 1.00 90.44 76 SER A C 1
ATOM 600 O O . SER A 1 76 ? -25.997 -2.741 1.537 1.00 90.44 76 SER A O 1
ATOM 602 N N . GLU A 1 77 ? -25.509 -1.398 -0.202 1.00 92.88 77 GLU A N 1
ATOM 603 C CA . GLU A 1 77 ? -24.951 -2.462 -1.039 1.00 92.88 77 GLU A CA 1
ATOM 604 C C . GLU A 1 77 ? -23.703 -3.074 -0.381 1.00 92.88 77 GLU A C 1
ATOM 606 O O . GLU A 1 77 ? -22.749 -2.369 -0.045 1.00 92.88 77 GLU A O 1
ATOM 611 N N . GLY A 1 78 ? -23.708 -4.396 -0.204 1.00 91.50 78 GLY A N 1
ATOM 612 C CA . GLY A 1 78 ? -22.619 -5.151 0.412 1.00 91.50 78 GLY A CA 1
ATOM 613 C C . GLY A 1 78 ? -23.110 -6.429 1.094 1.00 91.50 78 GLY A C 1
ATOM 614 O O . GLY A 1 78 ? -24.310 -6.640 1.256 1.00 91.50 78 GLY A O 1
ATOM 615 N N . GLU A 1 79 ? -22.178 -7.295 1.495 1.00 91.81 79 GLU A N 1
ATOM 616 C CA . GLU A 1 79 ? -22.496 -8.589 2.130 1.00 91.81 79 GLU A CA 1
ATOM 617 C C . GLU A 1 79 ? -22.811 -8.473 3.629 1.00 91.81 79 GLU A C 1
ATOM 619 O O . GLU A 1 79 ? -23.513 -9.321 4.185 1.00 91.81 79 GLU A O 1
ATOM 624 N N . GLY A 1 80 ? -22.318 -7.409 4.270 1.00 93.75 80 GLY A N 1
ATOM 625 C CA . GLY A 1 80 ? -22.406 -7.179 5.710 1.00 93.75 80 GLY A CA 1
ATOM 626 C C . GLY A 1 80 ? -21.042 -7.013 6.365 1.00 93.75 80 GLY A C 1
ATOM 627 O O . GLY A 1 80 ? -20.088 -7.705 6.024 1.00 93.75 80 GLY A O 1
ATOM 628 N N . GLN A 1 81 ? -20.942 -6.080 7.308 1.00 97.12 81 GLN A N 1
ATOM 629 C CA . GLN A 1 81 ? -19.697 -5.785 8.017 1.00 97.12 81 GLN A CA 1
ATOM 630 C C . GLN A 1 81 ? -19.998 -5.030 9.315 1.00 97.12 81 GLN A C 1
ATOM 632 O O . GLN A 1 81 ? -20.900 -4.198 9.359 1.00 97.12 81 GLN A O 1
ATOM 637 N N . PHE A 1 82 ? -19.196 -5.229 10.350 1.00 97.81 82 PHE A N 1
ATOM 638 C CA . PHE A 1 82 ? -19.173 -4.385 11.540 1.00 97.81 82 PHE A CA 1
ATOM 639 C C . PHE A 1 82 ? -17.850 -3.628 11.630 1.00 97.81 82 PHE A C 1
ATOM 641 O O . PHE A 1 82 ? -16.799 -4.164 11.260 1.00 97.81 82 PHE A O 1
ATOM 648 N N . PHE A 1 83 ? -17.873 -2.399 12.153 1.00 97.88 83 PHE A N 1
ATOM 649 C CA . PHE A 1 83 ? -16.654 -1.756 12.635 1.00 97.88 83 PHE A CA 1
ATOM 650 C C . PHE A 1 83 ? -16.873 -0.843 13.842 1.00 97.88 83 PHE A C 1
ATOM 652 O O . PHE A 1 83 ? -17.932 -0.245 14.032 1.00 97.88 83 PHE A O 1
ATOM 659 N N . ALA A 1 84 ? -15.806 -0.661 14.614 1.00 98.00 84 ALA A N 1
ATOM 660 C CA . ALA A 1 84 ? -15.711 0.327 15.675 1.00 98.00 84 ALA A CA 1
ATOM 661 C C . ALA A 1 84 ? -14.325 0.981 15.651 1.00 98.00 84 ALA A C 1
ATOM 663 O O . ALA A 1 84 ? -13.305 0.294 15.565 1.00 98.00 84 ALA A O 1
ATOM 664 N N . LEU A 1 85 ? -14.285 2.312 15.731 1.00 97.88 85 LEU A N 1
ATOM 665 C CA . LEU A 1 85 ? -13.043 3.067 15.865 1.00 97.88 85 LEU A CA 1
ATOM 666 C C . LEU A 1 85 ? -12.833 3.417 17.334 1.00 97.88 85 LEU A C 1
ATOM 668 O O . LEU A 1 85 ? -13.661 4.100 17.929 1.00 97.88 85 LEU A O 1
ATOM 672 N N . LEU A 1 86 ? -11.723 2.977 17.915 1.00 97.38 86 LEU A N 1
ATOM 673 C CA . LEU A 1 86 ? -11.399 3.257 19.306 1.00 97.38 86 LEU A CA 1
ATOM 674 C C . LEU A 1 86 ? -10.038 3.933 19.444 1.00 97.38 86 LEU A C 1
ATOM 676 O O . LEU A 1 86 ? -9.119 3.658 18.677 1.00 97.38 86 LEU A O 1
ATOM 680 N N . GLN A 1 87 ? -9.882 4.779 20.457 1.00 97.44 87 GLN A N 1
ATOM 681 C CA . GLN A 1 87 ? -8.631 5.462 20.767 1.00 97.44 87 GLN A CA 1
ATOM 682 C C . GLN A 1 87 ? -8.066 5.022 22.114 1.00 97.44 87 GLN A C 1
ATOM 684 O O . GLN A 1 87 ? -8.765 5.064 23.128 1.00 97.44 87 GLN A O 1
ATOM 689 N N . LYS A 1 88 ? -6.780 4.658 22.135 1.00 96.31 88 LYS A N 1
ATOM 690 C CA . LYS A 1 88 ? -6.064 4.297 23.360 1.00 96.31 88 LYS A CA 1
ATOM 691 C C . LYS A 1 88 ? -5.861 5.526 24.247 1.00 96.31 88 LYS A C 1
ATOM 693 O O . LYS A 1 88 ? -5.233 6.495 23.825 1.00 96.31 88 LYS A O 1
ATOM 698 N N . GLN A 1 89 ? -6.341 5.457 25.484 1.00 94.94 89 GLN A N 1
ATOM 699 C CA . GLN A 1 89 ? -6.201 6.529 26.478 1.00 94.94 89 GLN A CA 1
ATOM 700 C C . GLN A 1 89 ? -4.931 6.375 27.331 1.00 94.94 89 GLN A C 1
ATOM 702 O O . GLN A 1 89 ? -4.291 7.366 27.688 1.00 94.94 89 GLN A O 1
ATOM 707 N N . GLY A 1 90 ? -4.545 5.129 27.625 1.00 86.12 90 GLY A N 1
ATOM 708 C CA . GLY A 1 90 ? -3.326 4.794 28.367 1.00 86.12 90 GLY A CA 1
ATOM 709 C C . GLY A 1 90 ? -2.039 4.879 27.535 1.00 86.12 90 GLY A C 1
ATOM 710 O O . GLY A 1 90 ? -2.071 4.988 26.311 1.00 86.12 90 GLY A O 1
ATOM 711 N N . GLU A 1 91 ? -0.890 4.809 28.205 1.00 83.69 91 GLU A N 1
ATOM 712 C CA . GLU A 1 91 ? 0.422 4.743 27.547 1.00 83.69 91 GLU A CA 1
ATOM 713 C C . GLU A 1 91 ? 0.671 3.377 26.883 1.00 83.69 91 GLU A C 1
ATOM 715 O O . GLU A 1 91 ? 0.066 2.366 27.253 1.00 83.69 91 GLU A O 1
ATOM 720 N N . ALA A 1 92 ? 1.588 3.339 25.908 1.00 77.31 92 ALA A N 1
ATOM 721 C CA . ALA A 1 92 ? 2.064 2.069 25.360 1.00 77.31 92 ALA A CA 1
ATOM 722 C C . ALA A 1 92 ? 2.822 1.281 26.431 1.00 77.31 92 ALA A C 1
ATOM 724 O O . ALA A 1 92 ? 3.695 1.822 27.111 1.00 77.31 92 ALA A O 1
ATOM 725 N N . LEU A 1 93 ? 2.550 -0.021 26.508 1.00 74.25 93 LEU A N 1
ATOM 726 C CA . LEU A 1 93 ? 3.263 -0.923 27.411 1.00 74.25 93 LEU A CA 1
ATOM 727 C C . LEU A 1 93 ? 4.583 -1.420 26.807 1.00 74.25 93 LEU A C 1
ATOM 729 O O . LEU A 1 93 ? 5.496 -1.785 27.545 1.00 74.25 93 LEU A O 1
ATOM 733 N N . TYR A 1 94 ? 4.715 -1.406 25.476 1.00 70.12 94 TYR A N 1
ATOM 734 C CA . TYR A 1 94 ? 5.938 -1.821 24.791 1.00 70.12 94 TYR A CA 1
ATOM 735 C C . TYR A 1 94 ? 6.624 -0.675 24.053 1.00 70.12 94 TYR A C 1
ATOM 737 O O . TYR A 1 94 ? 6.023 0.048 23.260 1.00 70.12 94 TYR A O 1
ATOM 745 N N . THR A 1 95 ? 7.940 -0.580 24.244 1.00 67.75 95 THR A N 1
ATOM 746 C CA . THR A 1 95 ? 8.826 0.218 23.395 1.00 67.75 95 THR A CA 1
ATOM 747 C C . THR A 1 95 ? 9.862 -0.700 22.758 1.00 67.75 95 THR A C 1
ATOM 749 O O . THR A 1 95 ? 10.434 -1.572 23.408 1.00 67.75 95 THR A O 1
ATOM 752 N N . THR A 1 96 ? 10.090 -0.540 21.456 1.00 64.19 96 THR A N 1
ATOM 753 C CA . THR A 1 96 ? 11.072 -1.343 20.717 1.00 64.19 96 THR A CA 1
ATOM 754 C C . THR A 1 96 ? 12.316 -0.518 20.420 1.00 64.19 96 THR A C 1
ATOM 756 O O . THR A 1 96 ? 12.221 0.646 20.025 1.00 64.19 96 THR A O 1
ATOM 759 N N . LYS A 1 97 ? 13.498 -1.117 20.580 1.00 64.06 97 LYS A N 1
ATOM 760 C CA . LYS A 1 97 ? 14.751 -0.551 20.065 1.00 64.06 97 LYS A CA 1
ATOM 761 C C . LYS A 1 97 ? 14.931 -1.016 18.621 1.00 64.06 97 LYS A C 1
ATOM 763 O O . LYS A 1 97 ? 14.771 -2.201 18.343 1.00 64.06 97 LYS A O 1
ATOM 768 N N . SER A 1 98 ? 15.231 -0.091 17.710 1.00 65.69 98 SER A N 1
ATOM 769 C CA . SER A 1 98 ? 15.537 -0.448 16.321 1.00 65.69 98 SER A CA 1
ATOM 770 C C . SER A 1 98 ? 16.897 -1.129 16.247 1.00 65.69 98 SER A C 1
ATOM 772 O O . SER A 1 98 ? 17.849 -0.687 16.890 1.00 65.69 98 SER A O 1
ATOM 774 N N . ILE A 1 99 ? 17.000 -2.165 15.423 1.00 66.19 99 ILE A N 1
ATOM 775 C CA . ILE A 1 99 ? 18.293 -2.676 14.959 1.00 66.19 99 ILE A CA 1
ATOM 776 C C . ILE A 1 99 ? 18.777 -1.751 13.813 1.00 66.19 99 ILE A C 1
ATOM 778 O O . ILE A 1 99 ? 17.955 -1.176 13.096 1.00 66.19 99 ILE A O 1
ATOM 782 N N . PRO A 1 100 ? 20.084 -1.486 13.668 1.00 64.56 100 PRO A N 1
ATOM 783 C CA . PRO A 1 100 ? 20.596 -0.718 12.535 1.00 64.56 100 PRO A CA 1
ATOM 784 C C . PRO A 1 100 ? 20.517 -1.516 11.222 1.00 64.56 100 PRO A C 1
ATOM 786 O O . PRO A 1 100 ? 20.707 -2.734 11.204 1.00 64.56 100 PRO A O 1
ATOM 789 N N . ALA A 1 101 ? 20.273 -0.810 10.114 1.00 67.62 101 ALA A N 1
ATOM 790 C CA . ALA A 1 101 ? 20.243 -1.387 8.771 1.00 67.62 101 ALA A CA 1
ATOM 791 C C . ALA A 1 101 ? 21.595 -2.022 8.394 1.00 67.62 101 ALA A C 1
ATOM 793 O O . ALA A 1 101 ? 22.659 -1.465 8.666 1.00 67.62 101 ALA A O 1
ATOM 794 N N . LYS A 1 102 ? 21.558 -3.172 7.713 1.00 75.44 102 LYS A N 1
ATOM 795 C CA . LYS A 1 102 ? 22.746 -3.974 7.361 1.00 75.44 102 LYS A CA 1
ATOM 796 C C . LYS A 1 102 ? 23.288 -3.642 5.965 1.00 75.44 102 LYS A C 1
ATOM 798 O O . LYS A 1 102 ? 23.547 -4.539 5.170 1.00 75.44 102 LYS A O 1
ATOM 803 N N . VAL A 1 103 ? 23.431 -2.357 5.643 1.00 86.19 103 VAL A N 1
ATOM 804 C CA . VAL A 1 103 ? 23.925 -1.907 4.327 1.00 86.19 103 VAL A CA 1
ATOM 805 C C . VAL A 1 103 ? 25.247 -1.176 4.500 1.00 86.19 103 VAL A C 1
ATOM 807 O O . VAL A 1 103 ? 25.301 -0.173 5.214 1.00 86.19 103 VAL A O 1
ATOM 810 N N . SER A 1 104 ? 26.308 -1.642 3.838 1.00 88.94 104 SER A N 1
ATOM 811 C CA . SER A 1 104 ? 27.599 -0.950 3.882 1.00 88.94 104 SER A CA 1
ATOM 812 C C . SER A 1 104 ? 27.542 0.405 3.164 1.00 88.94 104 SER A C 1
ATOM 814 O O . SER A 1 104 ? 26.732 0.632 2.261 1.00 88.94 104 SER A O 1
ATOM 816 N N . VAL A 1 105 ? 28.448 1.316 3.529 1.00 89.69 105 VAL A N 1
ATOM 817 C CA . VAL A 1 105 ? 28.552 2.652 2.912 1.00 89.69 105 VAL A CA 1
ATOM 818 C C . VAL A 1 105 ? 28.770 2.558 1.396 1.00 89.69 105 VAL A C 1
ATOM 820 O O . VAL A 1 105 ? 28.162 3.306 0.630 1.00 89.69 105 VAL A O 1
ATOM 823 N N . ASN A 1 106 ? 29.601 1.611 0.949 1.00 91.12 106 ASN A N 1
ATOM 824 C CA . ASN A 1 106 ? 29.895 1.413 -0.469 1.00 91.12 106 ASN A CA 1
ATOM 825 C C . ASN A 1 106 ? 28.667 0.920 -1.253 1.00 91.12 106 ASN A C 1
ATOM 827 O O . ASN A 1 106 ? 28.351 1.470 -2.306 1.00 91.12 106 ASN A O 1
ATOM 831 N N . GLU A 1 107 ? 27.939 -0.072 -0.728 1.00 91.88 107 GLU A N 1
ATOM 832 C CA . GLU A 1 107 ? 26.695 -0.555 -1.345 1.00 91.88 107 GLU A CA 1
ATOM 833 C C . GLU A 1 107 ? 25.648 0.556 -1.428 1.00 91.88 107 GLU A C 1
ATOM 835 O O . GLU A 1 107 ? 25.035 0.742 -2.478 1.00 91.88 107 GLU A O 1
ATOM 840 N N . ARG A 1 108 ? 25.493 1.348 -0.356 1.00 91.44 108 ARG A N 1
ATOM 841 C CA . ARG A 1 108 ? 24.581 2.499 -0.333 1.00 91.44 108 ARG A CA 1
ATOM 842 C C . ARG A 1 108 ? 24.932 3.514 -1.417 1.00 91.44 108 ARG A C 1
ATOM 844 O O . ARG A 1 108 ? 24.036 3.986 -2.108 1.00 91.44 108 ARG A O 1
ATOM 851 N N . LYS A 1 109 ? 26.220 3.815 -1.609 1.00 93.00 109 LYS A N 1
ATOM 852 C CA . LYS A 1 109 ? 26.685 4.731 -2.660 1.00 93.00 109 LYS A CA 1
ATOM 853 C C . LYS A 1 109 ? 26.379 4.196 -4.062 1.00 93.00 109 LYS A C 1
ATOM 855 O O . LYS A 1 109 ? 25.845 4.935 -4.884 1.00 93.00 109 LYS A O 1
ATOM 860 N N . LYS A 1 110 ? 26.683 2.920 -4.334 1.00 94.88 110 LYS A N 1
ATOM 861 C CA . LYS A 1 110 ? 26.392 2.286 -5.634 1.00 94.88 110 LYS A CA 1
ATOM 862 C C . LYS A 1 110 ? 24.890 2.252 -5.924 1.00 94.88 110 LYS A C 1
ATOM 864 O O . LYS A 1 110 ? 24.475 2.574 -7.034 1.00 94.88 110 LYS A O 1
ATOM 869 N N . LEU A 1 111 ? 24.082 1.894 -4.926 1.00 95.44 111 LEU A N 1
ATOM 870 C CA . LEU A 1 111 ? 22.627 1.851 -5.048 1.00 95.44 111 LEU A CA 1
ATOM 871 C C . LEU A 1 111 ? 22.043 3.250 -5.266 1.00 95.44 111 LEU A C 1
ATOM 873 O O . LEU A 1 111 ? 21.258 3.436 -6.186 1.00 95.44 111 LEU A O 1
ATOM 877 N N . SER A 1 112 ? 22.468 4.239 -4.479 1.00 94.50 112 SER A N 1
ATOM 878 C CA . SER A 1 112 ? 22.041 5.634 -4.639 1.00 94.50 112 SER A CA 1
ATOM 879 C C . SER A 1 112 ? 22.367 6.164 -6.038 1.00 94.50 112 SER A C 1
ATOM 881 O O . SER A 1 112 ? 21.490 6.730 -6.677 1.00 94.50 112 SER A O 1
ATOM 883 N N . ALA A 1 113 ? 23.564 5.883 -6.567 1.00 95.62 113 ALA A N 1
ATOM 884 C CA . ALA A 1 113 ? 23.936 6.257 -7.932 1.00 95.62 113 ALA A CA 1
ATOM 885 C C . ALA A 1 113 ? 23.064 5.578 -9.005 1.00 95.62 113 ALA A C 1
ATOM 887 O O . ALA A 1 113 ? 22.766 6.177 -10.037 1.00 95.62 113 ALA A O 1
ATOM 888 N N . PHE A 1 114 ? 22.646 4.326 -8.781 1.00 97.12 114 PHE A N 1
ATOM 889 C CA . PHE A 1 114 ? 21.684 3.670 -9.661 1.00 97.12 114 PHE A CA 1
ATOM 890 C C . PHE A 1 114 ? 20.311 4.347 -9.587 1.00 97.12 114 PHE A C 1
ATOM 892 O O . PHE A 1 114 ? 19.729 4.638 -10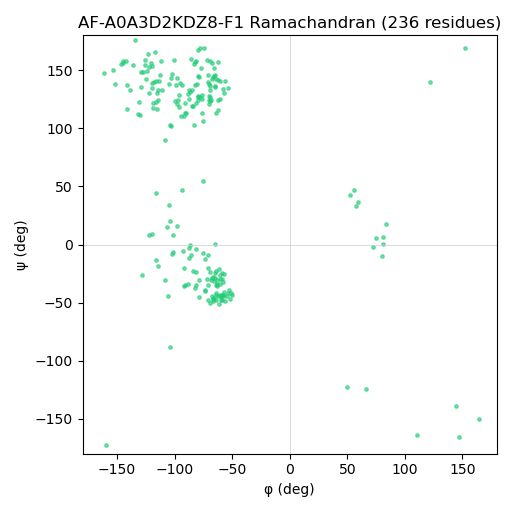.629 1.00 97.12 114 PHE A O 1
ATOM 899 N N . LEU A 1 115 ? 19.796 4.599 -8.382 1.00 97.44 115 LEU A N 1
ATOM 900 C CA . LEU A 1 115 ? 18.459 5.157 -8.180 1.00 97.44 115 LEU A CA 1
ATOM 901 C C . LEU A 1 115 ? 18.362 6.592 -8.704 1.00 97.44 115 LEU A C 1
ATOM 903 O O . LEU A 1 115 ? 17.459 6.866 -9.481 1.00 97.44 115 LEU A O 1
ATOM 907 N N . SER A 1 116 ? 19.320 7.467 -8.395 1.00 96.44 116 SER A N 1
ATOM 908 C CA . SER A 1 116 ? 19.318 8.862 -8.866 1.00 96.44 116 SER A CA 1
ATOM 909 C C . SER A 1 116 ? 19.455 8.996 -10.384 1.00 96.44 116 SER A C 1
ATOM 911 O O . SER A 1 116 ? 19.000 9.972 -10.970 1.00 96.44 116 SER A O 1
ATOM 913 N N . LYS A 1 117 ? 20.049 7.997 -11.048 1.00 97.06 117 LYS A N 1
ATOM 914 C CA . LYS A 1 117 ? 20.096 7.934 -12.512 1.00 97.06 117 LYS A CA 1
ATOM 915 C C . LYS A 1 117 ? 18.735 7.603 -13.139 1.00 97.06 117 LYS A C 1
ATOM 917 O O . LYS A 1 117 ? 18.507 7.968 -14.289 1.00 97.06 117 LYS A O 1
ATOM 922 N N . HIS A 1 118 ? 17.875 6.862 -12.440 1.00 98.12 118 HIS A N 1
ATOM 923 C CA . HIS A 1 118 ? 16.644 6.308 -13.018 1.00 98.12 118 HIS A CA 1
ATOM 924 C C . HIS A 1 118 ? 15.358 6.876 -12.411 1.00 98.12 118 HIS A C 1
ATOM 926 O O . HIS A 1 118 ? 14.312 6.751 -13.040 1.00 98.12 118 HIS A O 1
ATOM 932 N N . LEU A 1 119 ? 15.413 7.491 -11.231 1.00 98.00 119 LEU A N 1
ATOM 933 C CA . LEU A 1 119 ? 14.275 8.066 -10.522 1.00 98.00 119 LEU A CA 1
ATOM 934 C C . LEU A 1 119 ? 14.444 9.582 -10.400 1.00 98.00 119 LEU A C 1
ATOM 936 O O . LEU A 1 119 ? 15.537 10.070 -10.129 1.00 98.00 119 LEU A O 1
ATOM 940 N N . SER A 1 120 ? 13.348 10.320 -10.554 1.00 97.19 120 SER A N 1
ATOM 941 C CA . SER A 1 120 ? 13.289 11.767 -10.319 1.00 97.19 120 SER A CA 1
ATOM 942 C C . SER A 1 120 ? 13.132 12.135 -8.839 1.00 97.19 120 SER A C 1
ATOM 944 O O . SER A 1 120 ? 13.139 13.316 -8.499 1.00 97.19 120 SER A O 1
ATOM 946 N N . GLN A 1 121 ? 12.993 11.139 -7.960 1.00 94.62 121 GLN A N 1
ATOM 947 C CA . GLN A 1 121 ? 12.883 11.299 -6.512 1.00 94.62 121 GLN A CA 1
ATOM 948 C C . GLN A 1 121 ? 13.904 10.422 -5.787 1.00 94.62 121 GLN A C 1
ATOM 950 O O . GLN A 1 121 ? 14.255 9.333 -6.251 1.00 94.62 121 GLN A O 1
ATOM 955 N N . GLU A 1 122 ? 14.368 10.893 -4.630 1.00 91.19 122 GLU A N 1
ATOM 956 C CA . GLU A 1 122 ? 15.293 10.139 -3.793 1.00 91.19 122 GLU A CA 1
ATOM 957 C C . GLU A 1 122 ? 14.583 9.055 -2.978 1.00 91.19 122 GLU A C 1
ATOM 959 O O . GLU A 1 122 ? 13.474 9.224 -2.476 1.00 91.19 122 GLU A O 1
ATOM 964 N N . VAL A 1 123 ? 15.279 7.933 -2.806 1.00 90.44 123 VAL A N 1
ATOM 965 C CA . VAL A 1 123 ? 14.892 6.863 -1.887 1.00 90.44 123 VAL A CA 1
ATOM 966 C C . VAL A 1 123 ? 15.799 6.958 -0.666 1.00 90.44 123 VAL A C 1
ATOM 968 O O . VAL A 1 123 ? 16.967 6.569 -0.716 1.00 90.44 123 VAL A O 1
ATOM 971 N N . GLU A 1 124 ? 15.261 7.495 0.4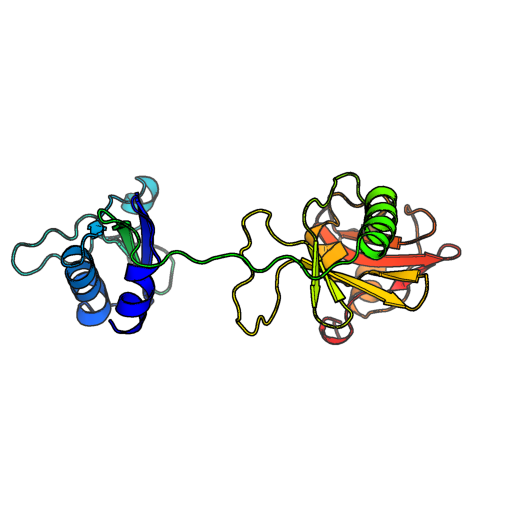26 1.00 81.00 124 GLU A N 1
ATOM 972 C CA . GLU A 1 124 ? 16.049 7.899 1.597 1.00 81.00 124 GLU A CA 1
ATOM 973 C C . GLU A 1 124 ? 16.611 6.712 2.394 1.00 81.00 124 GLU A C 1
ATOM 975 O O . GLU A 1 124 ? 17.795 6.673 2.754 1.00 81.00 124 GLU A O 1
ATOM 980 N N . VAL A 1 125 ? 15.763 5.722 2.691 1.00 85.19 125 VAL A N 1
ATOM 981 C CA . VAL A 1 125 ? 16.109 4.636 3.613 1.00 85.19 125 VAL A CA 1
ATOM 982 C C . VAL A 1 125 ? 16.072 3.297 2.899 1.00 85.19 125 VAL A C 1
ATOM 984 O O . VAL A 1 125 ? 15.054 2.871 2.355 1.00 85.19 125 VAL A O 1
ATOM 987 N N . VAL A 1 126 ? 17.218 2.616 2.933 1.00 89.25 126 VAL A N 1
ATOM 988 C CA . VAL A 1 126 ? 17.406 1.291 2.346 1.00 89.25 126 VAL A CA 1
ATOM 989 C C . VAL A 1 126 ? 17.931 0.301 3.375 1.00 89.25 126 VAL A C 1
ATOM 991 O O . VAL A 1 126 ? 18.790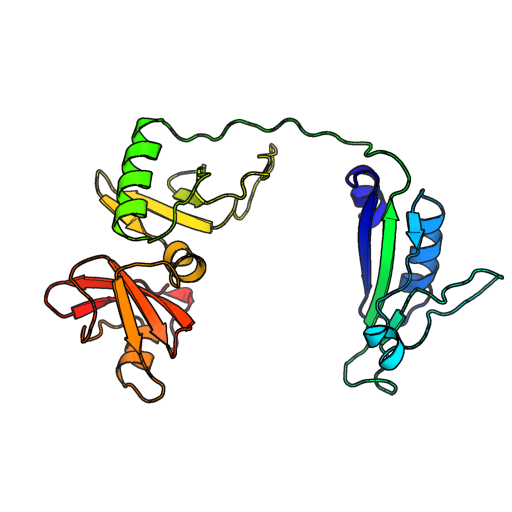 0.647 4.196 1.00 89.25 126 VAL A O 1
ATOM 994 N N . ASN A 1 127 ? 17.444 -0.936 3.294 1.00 88.50 127 ASN A N 1
ATOM 995 C CA . ASN A 1 127 ? 17.973 -2.080 4.031 1.00 88.50 127 ASN A CA 1
ATOM 996 C C . ASN A 1 127 ? 18.383 -3.212 3.076 1.00 88.50 127 ASN A C 1
ATOM 998 O O . ASN A 1 127 ? 17.989 -3.220 1.908 1.00 88.50 127 ASN A O 1
ATOM 1002 N N . LYS A 1 128 ? 19.178 -4.165 3.572 1.00 88.69 128 LYS A N 1
ATOM 1003 C CA . LYS A 1 128 ? 19.581 -5.374 2.843 1.00 88.69 128 LYS A CA 1
ATOM 1004 C C . LYS A 1 128 ? 19.164 -6.617 3.623 1.00 88.69 128 LYS A C 1
ATOM 1006 O O . LYS A 1 128 ? 19.475 -6.745 4.808 1.00 88.69 128 LYS A O 1
ATOM 1011 N N . GLN A 1 129 ? 18.513 -7.546 2.930 1.00 85.12 129 GLN A N 1
ATOM 1012 C CA . GLN A 1 129 ? 18.154 -8.864 3.444 1.00 85.12 129 GLN A CA 1
ATOM 1013 C C . GLN A 1 129 ? 18.591 -9.921 2.427 1.00 85.12 129 GLN A C 1
ATOM 1015 O O . GLN A 1 129 ? 18.178 -9.877 1.265 1.00 85.12 129 GLN A O 1
ATOM 1020 N N . ALA A 1 130 ? 19.428 -10.864 2.871 1.00 85.56 130 ALA A N 1
ATOM 1021 C CA . ALA A 1 130 ? 20.174 -11.752 1.976 1.00 85.56 130 ALA A CA 1
ATOM 1022 C C . ALA A 1 130 ? 20.878 -10.923 0.880 1.00 85.56 130 ALA A C 1
ATOM 1024 O O . ALA A 1 130 ? 21.603 -9.988 1.213 1.00 85.56 130 ALA A O 1
ATOM 1025 N N . GLU A 1 131 ? 20.618 -11.200 -0.397 1.00 89.50 131 GLU A N 1
ATOM 1026 C CA . GLU A 1 131 ? 21.240 -10.495 -1.528 1.00 89.50 131 GLU A CA 1
ATOM 1027 C C . GLU A 1 131 ? 20.434 -9.291 -2.041 1.00 89.50 131 GLU A C 1
ATOM 1029 O O . GLU A 1 131 ? 20.899 -8.547 -2.904 1.00 89.50 131 GLU A O 1
ATOM 1034 N N . SER A 1 132 ? 19.229 -9.062 -1.512 1.00 92.69 132 SER A N 1
ATOM 1035 C CA . SER A 1 132 ? 18.318 -8.036 -2.021 1.00 92.69 132 SER A CA 1
ATOM 1036 C C . SER A 1 132 ? 18.281 -6.778 -1.164 1.00 92.69 132 SER A C 1
ATOM 1038 O O . SER A 1 132 ? 18.303 -6.829 0.067 1.00 92.69 132 SER A O 1
ATOM 1040 N N . TYR A 1 133 ? 18.152 -5.643 -1.845 1.00 93.94 133 TYR A N 1
ATOM 1041 C CA . TYR A 1 133 ? 17.967 -4.325 -1.252 1.00 93.94 133 TYR A CA 1
ATOM 1042 C C . TYR A 1 133 ? 16.491 -3.948 -1.259 1.00 93.94 133 TYR A C 1
ATOM 1044 O O . TYR A 1 133 ? 15.768 -4.238 -2.215 1.00 93.94 133 TYR A O 1
ATOM 1052 N N . TYR A 1 134 ? 16.062 -3.266 -0.206 1.00 93.38 134 TYR A N 1
ATOM 1053 C CA . TYR A 1 134 ? 14.686 -2.837 0.001 1.00 93.38 134 TYR A CA 1
ATOM 1054 C C . TYR A 1 134 ? 14.659 -1.349 0.323 1.00 93.38 134 TYR A C 1
A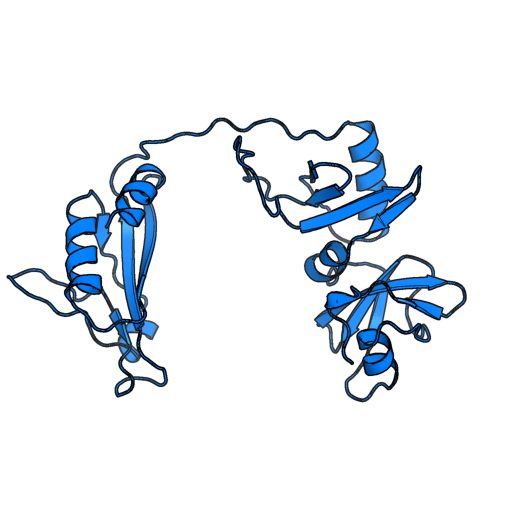TOM 1056 O O . TYR A 1 134 ? 15.455 -0.903 1.147 1.00 93.38 134 TYR A O 1
ATOM 1064 N N . ALA A 1 135 ? 13.744 -0.598 -0.288 1.00 93.31 135 ALA A N 1
ATOM 1065 C CA . ALA A 1 135 ? 13.341 0.703 0.226 1.00 93.31 135 ALA A CA 1
ATOM 1066 C C . ALA A 1 135 ? 12.383 0.473 1.387 1.00 93.31 135 ALA A C 1
ATOM 1068 O O . ALA A 1 135 ? 11.399 -0.260 1.250 1.00 93.31 135 ALA A O 1
ATOM 1069 N N . VAL A 1 136 ? 12.685 1.085 2.523 1.00 89.00 136 VAL A N 1
ATOM 1070 C CA . VAL A 1 136 ? 11.941 0.895 3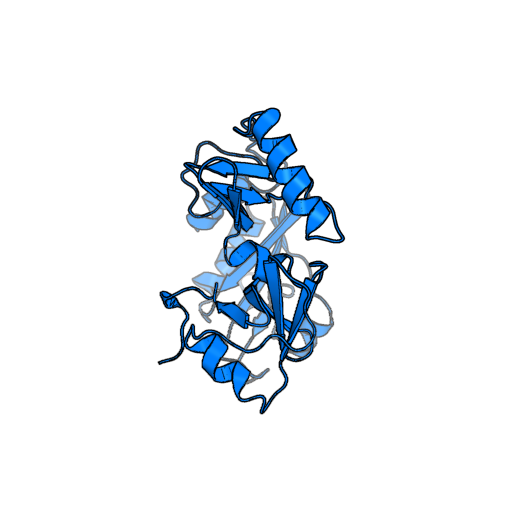.765 1.00 89.00 136 VAL A CA 1
ATOM 1071 C C . VAL A 1 136 ? 11.422 2.240 4.249 1.00 89.00 136 VAL A C 1
ATOM 1073 O O . VAL A 1 136 ? 12.004 3.284 3.959 1.00 89.00 136 VAL A O 1
ATOM 1076 N N . HIS A 1 137 ? 10.314 2.232 4.984 1.00 84.00 137 HIS A N 1
ATOM 1077 C CA . HIS A 1 137 ? 9.784 3.466 5.554 1.00 84.00 137 HIS A CA 1
ATOM 1078 C C . HIS A 1 137 ? 10.802 4.069 6.547 1.00 84.00 137 HIS A C 1
ATOM 1080 O O . HIS A 1 137 ? 11.391 3.308 7.315 1.00 84.00 137 HIS A O 1
ATOM 1086 N N . PRO A 1 138 ? 10.989 5.400 6.629 1.00 75.50 138 PRO A N 1
ATOM 1087 C CA . PRO A 1 138 ? 11.949 5.998 7.566 1.00 75.50 138 PRO A CA 1
ATOM 1088 C C . PRO A 1 138 ? 11.682 5.668 9.041 1.00 75.50 138 PRO A C 1
ATOM 1090 O O . PRO A 1 138 ? 12.602 5.564 9.847 1.00 75.50 138 PRO A O 1
ATOM 1093 N N . LEU A 1 139 ? 10.409 5.458 9.393 1.00 73.00 139 LEU A N 1
ATOM 1094 C CA . LEU A 1 139 ? 9.991 5.001 10.727 1.00 73.00 139 LEU A CA 1
ATOM 1095 C C . LEU A 1 139 ? 9.997 3.474 10.894 1.00 73.00 139 LEU A C 1
ATOM 1097 O O . LEU A 1 139 ? 9.628 2.989 11.966 1.00 73.00 139 LEU A O 1
ATOM 1101 N N . ALA A 1 140 ? 10.352 2.708 9.857 1.00 71.88 140 ALA A N 1
ATOM 1102 C CA . ALA A 1 140 ? 10.436 1.259 9.965 1.00 71.88 140 ALA A CA 1
ATOM 1103 C C . ALA A 1 140 ? 11.504 0.906 11.002 1.00 71.88 140 ALA A C 1
ATOM 1105 O O . ALA A 1 140 ? 12.689 1.188 10.836 1.00 71.88 140 ALA A O 1
ATOM 1106 N N . ARG A 1 141 ? 11.068 0.283 12.096 1.00 65.62 141 ARG A N 1
ATOM 1107 C CA . ARG A 1 141 ? 11.965 -0.310 13.083 1.00 65.62 141 ARG A CA 1
ATOM 1108 C C . ARG A 1 141 ? 12.194 -1.753 12.678 1.00 65.62 141 ARG A C 1
ATOM 1110 O O . ARG A 1 141 ? 11.239 -2.523 12.596 1.00 65.62 141 ARG A O 1
ATOM 1117 N N . THR A 1 142 ? 13.445 -2.135 12.458 1.00 63.59 142 THR A N 1
ATOM 1118 C CA . THR A 1 142 ? 13.782 -3.549 12.286 1.00 63.59 142 THR A CA 1
ATOM 1119 C C . THR A 1 142 ? 13.736 -4.210 13.661 1.00 63.59 142 THR A C 1
ATOM 1121 O O . THR A 1 142 ? 14.593 -3.969 14.518 1.00 63.59 142 THR A O 1
ATOM 1124 N N . LEU A 1 143 ? 12.693 -4.998 13.878 1.00 71.50 143 LEU A N 1
ATOM 1125 C CA . LEU A 1 143 ? 12.531 -5.911 14.999 1.00 71.50 143 LEU A CA 1
ATOM 1126 C C . LEU A 1 143 ? 13.284 -7.213 14.683 1.00 71.50 143 LEU A C 1
ATOM 1128 O O . LEU A 1 143 ? 13.505 -7.521 13.512 1.00 71.50 143 LEU A O 1
ATOM 1132 N N . PRO A 1 144 ? 13.673 -8.013 15.688 1.00 71.38 144 PRO A N 1
ATOM 1133 C CA . PRO A 1 144 ? 14.293 -9.322 15.474 1.00 71.38 144 PRO A CA 1
ATOM 1134 C C . PRO A 1 144 ? 13.248 -10.371 15.040 1.00 71.38 144 PRO A C 1
ATOM 1136 O O . PRO A 1 144 ? 13.087 -11.408 15.676 1.00 71.38 144 PRO A O 1
ATOM 1139 N N . LEU A 1 145 ? 12.497 -10.078 13.978 1.00 75.62 145 LEU A N 1
ATOM 1140 C CA . LEU A 1 145 ? 11.451 -10.927 13.420 1.00 75.62 145 LEU A CA 1
ATOM 1141 C C . LEU A 1 145 ? 11.871 -11.462 12.052 1.00 75.62 145 LEU A C 1
ATOM 1143 O O . LEU A 1 145 ? 12.708 -10.887 11.356 1.00 75.62 145 LEU A O 1
ATOM 1147 N N . ARG A 1 146 ? 11.251 -12.569 11.641 1.00 77.69 146 ARG A N 1
ATOM 1148 C CA . ARG A 1 146 ? 11.356 -13.051 10.266 1.00 77.69 146 ARG A CA 1
ATOM 1149 C C . ARG A 1 146 ? 10.346 -12.302 9.403 1.00 77.69 146 ARG A C 1
ATOM 1151 O O . ARG A 1 146 ? 9.160 -12.615 9.427 1.00 77.69 146 ARG A O 1
ATOM 1158 N N . TYR A 1 147 ? 10.825 -11.336 8.631 1.00 77.12 147 TYR A N 1
ATOM 1159 C CA . TYR A 1 147 ? 10.006 -10.608 7.668 1.00 77.12 147 TYR A CA 1
ATOM 1160 C C . TYR A 1 147 ? 9.853 -11.388 6.363 1.00 77.12 147 TYR A C 1
ATOM 1162 O O . TYR A 1 147 ? 10.829 -11.938 5.848 1.00 77.12 147 TYR A O 1
ATOM 1170 N N . LEU A 1 148 ? 8.632 -11.402 5.816 1.00 80.31 148 LEU A N 1
ATOM 1171 C CA . LEU A 1 148 ? 8.384 -11.833 4.437 1.00 80.31 148 LEU A CA 1
ATOM 1172 C C . LEU A 1 148 ? 8.870 -10.771 3.433 1.00 80.31 148 LEU A C 1
ATOM 1174 O O . LEU A 1 148 ? 9.429 -11.116 2.399 1.00 80.31 148 LEU A O 1
ATOM 1178 N N . SER A 1 149 ? 8.674 -9.490 3.757 1.00 81.50 149 SER A N 1
ATOM 1179 C CA . SER A 1 149 ? 9.228 -8.339 3.039 1.00 81.50 149 SER A CA 1
ATOM 1180 C C . SER A 1 149 ? 9.404 -7.173 4.011 1.00 81.50 149 SER A C 1
ATOM 1182 O O . SER A 1 149 ? 8.521 -6.923 4.830 1.00 81.50 149 SER A O 1
ATOM 1184 N N . GLU A 1 150 ? 10.519 -6.449 3.915 1.00 81.12 150 GLU A N 1
ATOM 1185 C CA . GLU A 1 150 ? 10.805 -5.265 4.745 1.00 81.12 150 GLU A CA 1
ATOM 1186 C C . GLU A 1 150 ? 10.477 -3.936 4.042 1.00 81.12 150 GLU A C 1
ATOM 1188 O O . GLU A 1 150 ? 10.912 -2.877 4.475 1.00 81.12 150 GLU A O 1
ATOM 1193 N N . GLY A 1 151 ? 9.697 -3.964 2.962 1.00 90.12 151 GLY A N 1
ATOM 1194 C CA . GLY A 1 151 ? 9.306 -2.775 2.207 1.00 90.12 151 GLY A CA 1
ATOM 1195 C C . GLY A 1 151 ? 9.210 -3.075 0.717 1.00 90.12 151 GLY A C 1
ATOM 1196 O O . GLY A 1 151 ? 8.741 -4.145 0.320 1.00 90.12 151 GLY A O 1
ATOM 1197 N N . VAL A 1 152 ? 9.680 -2.151 -0.120 1.00 94.56 152 VAL A N 1
ATOM 1198 C CA . VAL A 1 152 ? 9.727 -2.337 -1.576 1.00 94.56 152 VAL A CA 1
ATOM 1199 C C . VAL A 1 152 ? 11.060 -2.964 -1.962 1.00 94.56 152 VAL A C 1
ATOM 1201 O O . VAL A 1 152 ? 12.101 -2.322 -1.850 1.00 94.56 152 VAL A O 1
ATOM 1204 N N . ARG A 1 153 ? 11.046 -4.204 -2.463 1.00 95.31 153 ARG A N 1
ATOM 1205 C CA . ARG A 1 153 ? 12.249 -4.856 -3.005 1.00 95.31 153 ARG A CA 1
ATOM 1206 C C . ARG A 1 153 ? 12.748 -4.101 -4.239 1.00 95.31 153 ARG A C 1
ATOM 1208 O O . ARG A 1 153 ? 12.093 -4.111 -5.276 1.00 95.31 153 ARG A O 1
ATOM 1215 N N . LEU A 1 154 ? 13.917 -3.481 -4.138 1.00 97.00 154 LEU A N 1
ATOM 1216 C CA . LEU A 1 154 ? 14.512 -2.672 -5.202 1.00 97.00 154 LEU A CA 1
ATOM 1217 C C . LEU A 1 154 ? 15.237 -3.531 -6.237 1.00 97.00 154 LEU A C 1
ATOM 1219 O O . LEU A 1 154 ? 15.197 -3.233 -7.426 1.00 97.00 154 LEU A O 1
ATOM 1223 N N . GLY A 1 155 ? 15.909 -4.593 -5.797 1.00 96.44 155 GLY A N 1
ATOM 1224 C CA . GLY A 1 155 ? 16.786 -5.390 -6.651 1.00 96.44 155 GLY A CA 1
ATOM 1225 C C . GLY A 1 155 ? 17.968 -5.968 -5.895 1.00 96.44 155 GLY A C 1
ATOM 1226 O O . GLY A 1 155 ? 17.992 -5.969 -4.665 1.00 96.44 155 GLY A O 1
ATOM 1227 N N . GLU A 1 156 ? 18.952 -6.440 -6.643 1.00 96.81 156 GLU A N 1
ATOM 1228 C CA . GLU A 1 156 ? 20.181 -7.045 -6.130 1.00 96.81 156 GLU A CA 1
ATOM 1229 C C . GLU A 1 156 ? 21.370 -6.701 -7.029 1.00 96.81 156 GLU A C 1
ATOM 1231 O O . GLU A 1 156 ? 21.203 -6.345 -8.198 1.00 96.81 156 GLU A O 1
ATOM 1236 N N . PHE A 1 157 ? 22.585 -6.783 -6.488 1.00 96.00 157 PHE A N 1
ATOM 1237 C CA . PHE A 1 157 ? 23.792 -6.650 -7.300 1.00 96.00 157 PHE A CA 1
ATOM 1238 C C . PHE A 1 157 ? 24.211 -8.015 -7.847 1.00 96.00 157 PHE A C 1
ATOM 1240 O O . PHE A 1 157 ? 24.383 -8.970 -7.099 1.00 96.00 157 PHE A O 1
ATOM 1247 N N . SER A 1 158 ? 24.450 -8.075 -9.155 1.00 93.75 158 SER A N 1
ATOM 1248 C CA . SER A 1 158 ? 25.151 -9.174 -9.818 1.00 93.75 158 SER A CA 1
ATOM 1249 C C . SER A 1 158 ? 26.523 -8.662 -10.255 1.00 93.75 158 SER A C 1
ATOM 1251 O O . SER A 1 158 ? 26.682 -8.104 -11.348 1.00 93.75 158 SER A O 1
ATOM 1253 N N . GLY A 1 159 ? 27.516 -8.804 -9.373 1.00 90.06 159 GLY A N 1
ATOM 1254 C CA . GLY A 1 159 ? 28.814 -8.139 -9.513 1.00 90.06 159 GLY A CA 1
ATOM 1255 C C . GLY A 1 159 ? 28.665 -6.621 -9.377 1.00 90.06 159 GLY A C 1
ATOM 1256 O O . GLY A 1 159 ? 28.102 -6.133 -8.403 1.00 90.06 159 GLY A O 1
ATOM 1257 N N . GLU A 1 160 ? 29.125 -5.864 -10.373 1.00 89.44 160 GLU A N 1
ATOM 1258 C CA . GLU A 1 160 ? 29.013 -4.393 -10.389 1.00 89.44 160 GLU A CA 1
ATOM 1259 C C . GLU A 1 160 ? 27.674 -3.878 -10.944 1.00 89.44 160 GLU A C 1
ATOM 1261 O O . GLU A 1 160 ? 27.383 -2.684 -10.883 1.00 89.44 160 GLU A O 1
ATOM 1266 N N . LYS A 1 161 ? 26.844 -4.760 -11.515 1.00 92.75 161 LYS A N 1
ATOM 1267 C CA . LYS A 1 161 ? 25.579 -4.373 -12.150 1.00 92.75 161 LYS A CA 1
ATOM 1268 C C . LYS A 1 161 ? 24.423 -4.552 -11.178 1.00 92.75 161 LYS A C 1
ATOM 1270 O O . LYS A 1 161 ? 24.229 -5.639 -10.642 1.00 92.75 161 LYS A O 1
ATOM 1275 N N . PHE A 1 162 ? 23.619 -3.508 -11.014 1.00 96.69 162 PHE A N 1
ATOM 1276 C CA . PHE A 1 162 ? 22.352 -3.611 -10.300 1.00 96.69 162 PHE A CA 1
ATOM 1277 C C . PHE A 1 162 ? 21.273 -4.216 -11.210 1.00 96.69 162 PHE A C 1
ATOM 1279 O O . PHE A 1 162 ? 21.063 -3.762 -12.344 1.00 96.69 162 PHE A O 1
ATOM 1286 N N . LEU A 1 163 ? 20.610 -5.255 -10.709 1.00 97.00 163 LEU A N 1
ATOM 1287 C CA . LEU A 1 163 ? 19.474 -5.920 -11.331 1.00 97.00 163 LEU A CA 1
ATOM 1288 C C . LEU A 1 163 ? 18.198 -5.458 -10.613 1.00 97.00 163 LEU A C 1
ATOM 1290 O O . LEU A 1 163 ? 17.931 -5.919 -9.500 1.00 97.00 163 LEU A O 1
ATOM 1294 N N . PRO A 1 164 ? 17.421 -4.534 -11.206 1.00 97.56 164 PRO A N 1
ATOM 1295 C CA . PRO A 1 164 ? 16.212 -4.030 -10.581 1.00 97.56 164 PRO A CA 1
ATOM 1296 C C . PRO A 1 164 ? 15.139 -5.117 -10.527 1.00 97.56 164 PRO A C 1
ATOM 1298 O O . PRO A 1 164 ? 14.902 -5.837 -11.501 1.00 97.56 164 PRO A O 1
ATOM 1301 N N . HIS A 1 165 ? 14.475 -5.210 -9.382 1.00 97.19 165 HIS A N 1
ATOM 1302 C CA . HIS A 1 165 ? 13.340 -6.096 -9.174 1.00 97.19 165 HIS A CA 1
ATOM 1303 C C . HIS A 1 165 ? 12.049 -5.449 -9.694 1.00 97.19 165 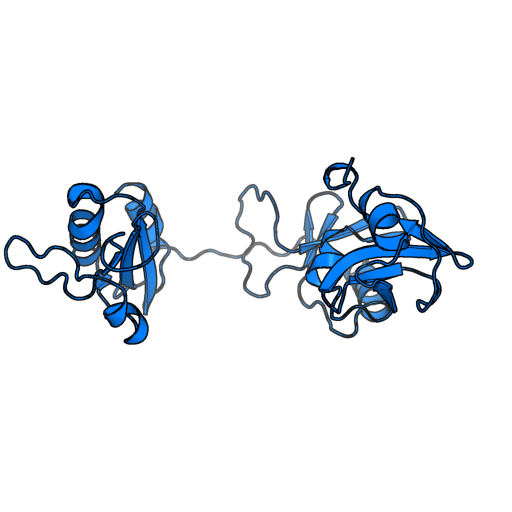HIS A C 1
ATOM 1305 O O . HIS A 1 165 ? 11.932 -4.227 -9.732 1.00 97.19 165 HIS A O 1
ATOM 1311 N N . HIS A 1 166 ? 11.046 -6.262 -10.039 1.00 97.50 166 HIS A N 1
ATOM 1312 C CA . HIS A 1 166 ? 9.742 -5.783 -10.515 1.00 97.50 166 HIS A CA 1
ATOM 1313 C C . HIS A 1 166 ? 9.109 -4.730 -9.586 1.00 97.50 166 HIS A C 1
ATOM 1315 O O . HIS A 1 166 ? 8.644 -3.700 -10.066 1.00 97.50 166 HIS A O 1
ATOM 1321 N N . ASN A 1 167 ? 9.190 -4.938 -8.267 1.00 97.25 167 ASN A N 1
ATOM 1322 C CA . ASN A 1 167 ? 8.643 -4.009 -7.271 1.00 97.25 167 ASN A CA 1
ATOM 1323 C C . ASN A 1 167 ? 9.268 -2.603 -7.319 1.00 97.25 167 ASN A C 1
ATOM 1325 O O . ASN A 1 167 ? 8.591 -1.654 -6.941 1.00 97.25 167 ASN A O 1
ATOM 1329 N N . LEU A 1 168 ? 10.516 -2.442 -7.789 1.00 97.81 168 LEU A N 1
ATOM 1330 C CA . LEU A 1 168 ? 11.086 -1.109 -8.026 1.00 97.81 168 LEU A CA 1
ATOM 1331 C C . LEU A 1 168 ? 10.224 -0.351 -9.035 1.00 97.81 168 LEU A C 1
ATOM 1333 O O . LEU A 1 168 ? 9.875 0.801 -8.810 1.00 97.81 168 LEU A O 1
ATOM 1337 N N . PHE A 1 169 ? 9.873 -1.009 -10.138 1.00 98.12 169 PHE A N 1
ATOM 1338 C CA . PHE A 1 169 ? 9.073 -0.394 -11.182 1.00 98.12 169 PHE A CA 1
ATOM 1339 C C . PHE A 1 169 ? 7.649 -0.157 -10.698 1.00 98.12 169 PHE A C 1
ATOM 1341 O O . PHE A 1 169 ? 7.182 0.962 -10.786 1.00 98.12 169 PHE A O 1
ATOM 1348 N N . THR A 1 170 ? 6.965 -1.144 -10.122 1.00 97.31 170 THR A N 1
ATOM 1349 C CA . THR A 1 170 ? 5.561 -0.942 -9.721 1.00 97.31 170 THR A CA 1
ATOM 1350 C C . THR A 1 170 ? 5.387 0.075 -8.593 1.00 97.31 170 THR A C 1
ATOM 1352 O O . THR A 1 170 ? 4.346 0.713 -8.527 1.00 97.31 170 THR A O 1
ATOM 1355 N N . ALA A 1 171 ? 6.384 0.252 -7.719 1.00 96.75 171 ALA A N 1
ATOM 1356 C CA . ALA A 1 171 ? 6.318 1.241 -6.642 1.00 96.75 171 ALA A CA 1
ATOM 1357 C C . ALA A 1 171 ? 6.820 2.635 -7.051 1.00 96.75 171 ALA A C 1
ATOM 1359 O O . ALA A 1 171 ? 6.311 3.629 -6.546 1.00 96.75 171 ALA A O 1
ATOM 1360 N N . PHE A 1 172 ? 7.822 2.720 -7.935 1.00 97.06 172 PHE A N 1
ATOM 1361 C CA . PHE A 1 172 ? 8.482 3.984 -8.298 1.00 97.06 172 PHE A CA 1
ATOM 1362 C C . PHE A 1 172 ? 8.358 4.337 -9.786 1.00 97.06 172 PHE A C 1
ATOM 1364 O O . PHE A 1 172 ? 9.001 5.268 -10.259 1.00 97.06 172 PHE A O 1
ATOM 1371 N N . GLY A 1 173 ? 7.543 3.613 -10.551 1.00 96.69 173 GLY A N 1
ATOM 1372 C CA . GLY A 1 173 ? 7.402 3.778 -11.998 1.00 96.69 173 GLY A CA 1
ATOM 1373 C C . GLY A 1 173 ? 6.824 5.132 -12.400 1.00 96.69 173 GLY A C 1
ATOM 1374 O O . GLY A 1 173 ? 7.180 5.664 -13.447 1.00 96.69 173 GLY A O 1
ATOM 1375 N N . GLU A 1 174 ? 6.001 5.741 -11.543 1.00 96.19 174 GLU A N 1
ATOM 1376 C CA . GLU A 1 174 ? 5.503 7.105 -11.743 1.00 96.19 174 GLU A CA 1
ATOM 1377 C C . GLU A 1 174 ? 6.630 8.142 -11.719 1.00 96.19 174 GLU A C 1
ATOM 1379 O O . GLU A 1 174 ? 6.604 9.101 -12.489 1.00 96.19 174 GLU A O 1
ATOM 1384 N N . VAL A 1 175 ? 7.656 7.921 -10.899 1.00 97.00 175 VAL A N 1
ATOM 1385 C CA . VAL A 1 175 ? 8.824 8.804 -10.764 1.00 97.00 175 VAL A CA 1
ATOM 1386 C C . VAL A 1 175 ? 10.037 8.274 -11.528 1.00 97.00 175 VAL A C 1
ATOM 1388 O O . VAL A 1 175 ? 11.134 8.813 -11.417 1.00 97.00 175 VAL A O 1
ATOM 1391 N N . PHE A 1 176 ? 9.866 7.222 -12.326 1.00 98.00 176 PHE A N 1
ATOM 1392 C CA . PHE A 1 176 ? 10.924 6.680 -13.166 1.00 98.00 176 PHE A CA 1
ATOM 1393 C C . PHE A 1 176 ? 11.126 7.588 -14.382 1.00 98.00 176 PHE A C 1
ATOM 1395 O O . PHE A 1 176 ? 10.172 7.927 -15.080 1.00 98.00 176 PHE A O 1
ATOM 1402 N N . ILE A 1 177 ? 12.368 7.996 -14.635 1.00 98.00 177 ILE A N 1
ATOM 1403 C CA . ILE A 1 177 ? 12.708 9.005 -15.649 1.00 98.00 177 ILE A CA 1
ATOM 1404 C C . ILE A 1 177 ? 12.427 8.479 -17.060 1.00 98.00 177 ILE A C 1
ATOM 1406 O O . ILE A 1 177 ? 11.876 9.190 -17.895 1.00 98.00 177 ILE A O 1
ATOM 1410 N N . ASN A 1 178 ? 12.811 7.230 -17.329 1.00 98.25 178 ASN A N 1
ATOM 1411 C CA . ASN A 1 178 ? 12.633 6.598 -18.631 1.00 98.25 178 ASN A CA 1
ATOM 1412 C C . ASN A 1 178 ? 11.361 5.745 -18.650 1.00 98.25 178 ASN A C 1
ATOM 1414 O O . ASN A 1 178 ? 11.263 4.767 -17.902 1.00 98.25 178 ASN A O 1
ATOM 1418 N N . LYS A 1 179 ? 10.408 6.080 -19.519 1.00 98.31 179 LYS A N 1
ATOM 1419 C CA . LYS A 1 179 ? 9.121 5.384 -19.611 1.00 98.31 179 LYS A CA 1
ATOM 1420 C C . LYS A 1 179 ? 8.806 4.981 -21.041 1.00 98.31 179 LYS A C 1
ATOM 1422 O O . LYS A 1 179 ? 9.177 5.684 -21.975 1.00 98.31 179 LYS A O 1
ATOM 1427 N N . GLU A 1 180 ? 8.103 3.866 -21.183 1.00 98.06 180 GLU A N 1
ATOM 1428 C CA . GLU A 1 180 ? 7.438 3.479 -22.422 1.00 98.06 180 GLU A CA 1
ATOM 1429 C C . GLU A 1 180 ? 5.938 3.378 -22.158 1.00 98.06 180 GLU A C 1
ATOM 1431 O O . GLU A 1 180 ? 5.495 2.539 -21.370 1.00 98.06 180 GLU A O 1
ATOM 1436 N N . GLU A 1 181 ? 5.174 4.227 -22.839 1.00 97.38 181 GLU A N 1
ATOM 1437 C CA . GLU A 1 181 ? 3.720 4.261 -22.730 1.00 97.38 181 GLU A CA 1
ATOM 1438 C C . GLU A 1 181 ? 3.081 3.270 -23.712 1.00 97.38 181 GLU A C 1
ATOM 1440 O O . GLU A 1 181 ? 3.302 3.313 -24.929 1.00 97.38 181 GLU A O 1
ATOM 1445 N N . LEU A 1 182 ? 2.250 2.392 -23.167 1.00 97.00 182 LEU A N 1
ATOM 1446 C CA . LEU A 1 182 ? 1.320 1.540 -23.889 1.00 97.00 182 LEU A CA 1
ATOM 1447 C C . LEU A 1 182 ? -0.083 2.143 -23.807 1.00 97.00 182 LEU A C 1
ATOM 1449 O O . LEU A 1 182 ? -0.396 2.931 -22.919 1.00 97.00 182 LEU A O 1
ATOM 1453 N N . LYS A 1 183 ? -0.944 1.757 -24.746 1.00 95.69 183 LYS A N 1
ATOM 1454 C CA . LYS A 1 183 ? -2.345 2.187 -24.790 1.00 95.69 183 LYS A CA 1
ATOM 1455 C C . LYS A 1 183 ? -3.259 0.980 -24.853 1.00 95.69 183 LYS A C 1
ATOM 1457 O O . LYS A 1 183 ? -2.849 -0.088 -25.314 1.00 95.69 183 LYS A O 1
ATOM 1462 N N . MET A 1 184 ? -4.515 1.168 -24.466 1.00 94.44 184 MET A N 1
ATOM 1463 C CA . MET A 1 184 ? -5.541 0.173 -24.751 1.00 94.44 184 MET A CA 1
ATOM 1464 C C . MET A 1 184 ? -5.617 -0.083 -26.263 1.00 94.44 184 MET A C 1
ATOM 1466 O O . MET A 1 184 ? -5.633 0.849 -27.067 1.00 94.44 184 MET A O 1
ATOM 1470 N N . GLY A 1 185 ? -5.600 -1.361 -26.650 1.00 91.88 185 GLY A N 1
ATOM 1471 C CA . GLY A 1 185 ? -5.542 -1.790 -28.053 1.00 91.88 185 GLY A CA 1
ATOM 1472 C C . GLY A 1 185 ? -4.145 -1.782 -28.690 1.00 91.88 185 GLY A C 1
ATOM 1473 O O . GLY A 1 185 ? -4.021 -2.149 -29.857 1.00 91.88 185 GLY A O 1
ATOM 1474 N N . ASP A 1 186 ? -3.084 -1.403 -27.965 1.00 94.56 186 ASP A N 1
ATOM 1475 C CA . ASP A 1 186 ? -1.710 -1.574 -28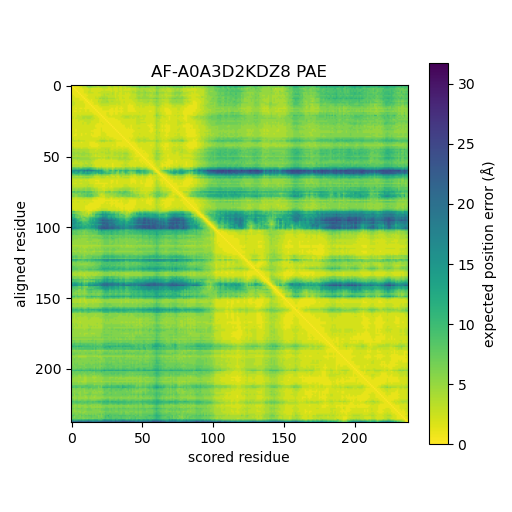.447 1.00 94.56 186 ASP A CA 1
ATOM 1476 C C . ASP A 1 186 ? -1.341 -3.071 -28.452 1.00 94.56 186 ASP A C 1
ATOM 1478 O O . ASP A 1 186 ? -1.343 -3.695 -27.386 1.00 94.56 186 ASP A O 1
ATOM 1482 N N . PRO A 1 187 ? -0.966 -3.670 -29.599 1.00 92.88 187 PRO A N 1
ATOM 1483 C CA . PRO A 1 187 ? -0.610 -5.090 -29.663 1.00 92.88 187 PRO A CA 1
ATOM 1484 C C . PRO A 1 187 ? 0.598 -5.454 -28.783 1.00 92.88 187 PRO A C 1
ATOM 1486 O O . PRO A 1 187 ? 0.764 -6.612 -28.402 1.00 92.88 187 PRO A O 1
ATOM 1489 N N . ARG A 1 188 ? 1.438 -4.476 -28.416 1.00 97.12 188 ARG A N 1
ATOM 1490 C CA . ARG A 1 188 ? 2.574 -4.681 -27.505 1.00 97.12 188 ARG A CA 1
ATOM 1491 C C . ARG A 1 188 ? 2.133 -4.975 -26.073 1.00 97.12 188 ARG A C 1
ATOM 1493 O O . ARG A 1 188 ? 2.901 -5.585 -25.337 1.00 97.12 188 ARG A O 1
ATOM 1500 N N . LEU A 1 189 ? 0.928 -4.565 -25.668 1.00 97.06 189 LEU A N 1
ATOM 1501 C CA . LEU A 1 189 ? 0.425 -4.775 -24.309 1.00 97.06 189 LEU A CA 1
ATOM 1502 C C . LEU A 1 189 ? 0.322 -6.261 -23.971 1.00 97.06 189 LEU A C 1
ATOM 1504 O O . LEU A 1 189 ? 0.880 -6.708 -22.971 1.00 97.06 189 LEU A O 1
ATOM 1508 N N . GLU A 1 190 ? -0.329 -7.041 -24.830 1.00 95.44 190 GLU A N 1
ATOM 1509 C CA . GLU A 1 190 ? -0.461 -8.482 -24.616 1.00 95.44 190 GLU A CA 1
ATOM 1510 C C . GLU A 1 190 ? 0.893 -9.190 -24.647 1.00 95.44 190 GLU A C 1
ATOM 1512 O O . GLU A 1 190 ? 1.154 -10.046 -23.803 1.00 95.44 190 GLU A O 1
ATOM 1517 N N . GLY A 1 191 ? 1.770 -8.812 -25.585 1.00 96.69 191 GLY A N 1
ATOM 1518 C CA . GLY A 1 191 ? 3.129 -9.351 -25.653 1.00 96.69 191 GLY A CA 1
ATOM 1519 C C . GLY A 1 191 ? 3.912 -9.060 -24.372 1.00 96.69 191 GLY A C 1
ATOM 1520 O O . GLY A 1 191 ? 4.528 -9.957 -23.792 1.00 96.69 191 GLY A O 1
ATOM 1521 N N . TYR A 1 192 ? 3.817 -7.834 -23.848 1.00 97.88 192 TYR A N 1
ATOM 1522 C CA . TYR A 1 192 ? 4.441 -7.468 -22.580 1.00 97.88 192 TYR A CA 1
ATOM 1523 C C . TYR A 1 192 ? 3.927 -8.325 -21.414 1.00 97.88 192 TYR A C 1
ATOM 1525 O O . TYR A 1 192 ? 4.733 -8.874 -20.657 1.00 97.88 192 TYR A O 1
ATOM 1533 N N . LEU A 1 193 ? 2.607 -8.496 -21.297 1.00 96.88 193 LEU A N 1
ATOM 1534 C CA . LEU A 1 193 ? 1.987 -9.305 -20.242 1.00 96.88 193 LEU A CA 1
ATOM 1535 C C . LEU A 1 193 ? 2.292 -10.806 -20.386 1.00 96.88 193 LEU A C 1
ATOM 1537 O O . LEU A 1 193 ? 2.430 -11.492 -19.376 1.00 96.88 193 LEU A O 1
ATOM 1541 N N . ARG A 1 194 ? 2.519 -11.310 -21.604 1.00 96.75 194 ARG A N 1
ATOM 1542 C CA . ARG A 1 194 ? 3.037 -12.669 -21.867 1.00 96.75 194 ARG A CA 1
ATOM 1543 C C . ARG A 1 194 ? 4.537 -12.821 -21.595 1.00 96.75 194 ARG A C 1
ATOM 1545 O O . ARG A 1 194 ? 5.069 -13.933 -21.584 1.00 96.75 194 ARG A O 1
ATOM 1552 N N . GLY A 1 195 ? 5.241 -11.728 -21.303 1.00 96.62 195 GLY A N 1
ATOM 1553 C CA . GLY A 1 195 ? 6.677 -11.740 -21.030 1.00 96.62 195 GLY A CA 1
ATOM 1554 C C . GLY A 1 195 ? 7.560 -11.698 -22.280 1.00 96.62 195 GLY A C 1
ATOM 1555 O O . GLY A 1 195 ? 8.737 -12.055 -22.187 1.00 96.62 195 GLY A O 1
ATOM 1556 N N . GLU A 1 196 ? 7.002 -11.307 -23.424 1.00 97.44 196 GLU A N 1
ATOM 1557 C CA . GLU A 1 196 ? 7.681 -11.185 -24.716 1.00 97.44 196 GLU A CA 1
ATOM 1558 C C . GLU A 1 196 ? 8.451 -9.861 -24.815 1.00 97.44 196 GLU A C 1
ATOM 1560 O O . GLU A 1 196 ? 8.159 -8.894 -24.102 1.00 97.44 196 GLU A O 1
ATOM 1565 N N . GLU A 1 197 ? 9.452 -9.815 -25.698 1.00 97.81 197 GLU A N 1
ATOM 1566 C CA . GLU A 1 197 ? 10.111 -8.558 -26.062 1.00 97.81 197 GLU A CA 1
ATOM 1567 C C . GLU A 1 197 ? 9.160 -7.690 -26.890 1.00 97.81 197 GLU A C 1
ATOM 1569 O O . GLU A 1 197 ? 8.487 -8.184 -27.793 1.00 97.81 197 GLU A O 1
ATOM 1574 N N . ILE A 1 198 ? 9.145 -6.387 -26.614 1.00 98.06 198 ILE A N 1
ATOM 1575 C CA . ILE A 1 198 ? 8.316 -5.423 -27.344 1.00 98.06 198 ILE A CA 1
ATOM 1576 C C . ILE A 1 198 ? 9.183 -4.349 -27.996 1.00 98.06 198 ILE A C 1
ATOM 1578 O O . ILE A 1 198 ? 10.302 -4.079 -27.560 1.00 98.06 198 ILE A O 1
ATOM 1582 N N . GLU A 1 199 ? 8.671 -3.724 -29.049 1.00 97.88 199 GLU A N 1
ATOM 1583 C CA . GLU A 1 199 ? 9.324 -2.585 -29.695 1.00 97.88 199 GLU A CA 1
ATOM 1584 C C . GLU A 1 199 ? 9.299 -1.347 -28.783 1.00 97.88 199 GLU A C 1
ATOM 1586 O O . GLU A 1 199 ? 8.246 -0.995 -28.236 1.00 97.88 199 GLU A O 1
ATOM 1591 N N . ALA A 1 200 ? 10.446 -0.677 -28.650 1.00 97.75 200 ALA A N 1
ATOM 1592 C CA . ALA A 1 200 ? 10.554 0.626 -28.002 1.00 97.75 200 ALA A CA 1
ATOM 1593 C C . ALA A 1 200 ? 10.159 1.731 -28.989 1.00 97.75 200 ALA A C 1
ATOM 1595 O O . ALA A 1 200 ? 10.791 1.861 -30.036 1.00 97.75 200 ALA A O 1
ATOM 1596 N N . LYS A 1 201 ? 9.152 2.548 -28.656 1.00 96.56 201 LYS A N 1
ATOM 1597 C CA . LYS A 1 201 ? 8.728 3.672 -29.511 1.00 96.56 201 LYS A CA 1
ATOM 1598 C C . LYS A 1 201 ? 9.096 5.037 -28.941 1.00 96.56 201 LYS A C 1
ATOM 1600 O O . LYS A 1 201 ? 9.307 5.967 -29.712 1.00 96.56 201 LYS A O 1
ATOM 1605 N N . SER A 1 202 ? 9.156 5.170 -27.618 1.00 94.25 202 SER A N 1
ATOM 1606 C CA . SER A 1 202 ? 9.339 6.459 -26.936 1.00 94.25 202 SER A CA 1
ATOM 1607 C C . SER A 1 202 ? 10.472 6.470 -25.912 1.00 94.25 202 SER A C 1
ATOM 1609 O O . SER A 1 202 ? 11.052 7.524 -25.656 1.00 94.25 202 SER A O 1
ATOM 1611 N N . CYS A 1 203 ? 10.813 5.315 -25.340 1.00 97.06 203 CYS A N 1
ATOM 1612 C CA . CYS A 1 203 ? 11.821 5.226 -24.295 1.00 97.06 203 CYS A CA 1
ATOM 1613 C C . CYS A 1 203 ? 13.257 5.307 -24.832 1.00 97.06 203 CYS A C 1
ATOM 1615 O O . CYS A 1 203 ? 13.563 4.862 -25.941 1.00 97.06 203 CYS A O 1
ATOM 1617 N N . ALA A 1 204 ? 14.162 5.807 -23.994 1.00 97.75 204 ALA A N 1
ATOM 1618 C CA . ALA A 1 204 ? 15.597 5.783 -24.240 1.00 97.75 204 ALA A CA 1
ATOM 1619 C C . ALA A 1 204 ? 16.215 4.409 -23.909 1.00 97.75 204 ALA A C 1
ATOM 1621 O O . ALA A 1 204 ? 15.609 3.569 -23.240 1.00 97.75 204 ALA A O 1
ATOM 1622 N N . GLU A 1 205 ? 17.463 4.202 -24.333 1.00 97.75 205 GLU A N 1
ATOM 1623 C CA . GLU A 1 205 ? 18.283 3.043 -23.960 1.00 97.75 205 GLU A CA 1
ATOM 1624 C C . GLU A 1 205 ? 18.430 2.899 -22.433 1.00 97.75 205 GLU A C 1
ATOM 1626 O O . GLU A 1 205 ? 18.647 3.876 -21.712 1.00 97.75 205 GLU A O 1
ATOM 1631 N N . GLY A 1 206 ? 18.393 1.660 -21.932 1.00 97.75 206 GLY A N 1
ATOM 1632 C CA . GLY A 1 206 ? 18.540 1.356 -20.505 1.00 97.75 206 GLY A CA 1
ATOM 1633 C C . GLY A 1 206 ? 17.260 0.857 -19.837 1.00 97.75 206 GLY A C 1
ATOM 1634 O O . GLY A 1 206 ? 16.344 0.374 -20.496 1.00 97.75 206 GLY A O 1
ATOM 1635 N N . TYR A 1 207 ? 17.220 0.885 -18.502 1.00 98.56 207 TYR A N 1
ATOM 1636 C CA . TYR A 1 207 ? 16.024 0.459 -17.773 1.00 98.56 207 TYR A CA 1
ATOM 1637 C C . TYR A 1 207 ? 14.873 1.431 -18.025 1.00 98.56 207 TYR A C 1
ATOM 1639 O O . TYR A 1 207 ? 15.094 2.636 -18.134 1.00 98.56 207 TYR A O 1
ATOM 1647 N N . VAL A 1 208 ? 13.664 0.887 -18.129 1.00 98.56 208 VAL A N 1
ATOM 1648 C CA . VAL A 1 208 ? 12.455 1.618 -18.510 1.00 98.56 208 VAL A CA 1
ATOM 1649 C C . VAL A 1 208 ? 11.268 1.112 -17.693 1.00 98.56 208 VAL A C 1
ATOM 1651 O O . VAL A 1 208 ? 11.130 -0.099 -17.498 1.00 98.56 208 VAL A O 1
ATOM 1654 N N . ALA A 1 209 ? 10.428 2.025 -17.205 1.00 98.56 209 ALA A N 1
ATOM 1655 C CA . ALA A 1 209 ? 9.124 1.690 -16.641 1.00 98.56 209 ALA A CA 1
ATOM 1656 C C . ALA A 1 209 ? 8.083 1.591 -17.764 1.00 98.56 209 ALA A C 1
ATOM 1658 O O . ALA A 1 209 ? 8.018 2.459 -18.631 1.00 98.56 209 ALA A O 1
ATOM 1659 N N . ILE A 1 210 ? 7.285 0.528 -17.756 1.00 98.38 210 ILE A N 1
ATOM 1660 C CA . ILE A 1 210 ? 6.217 0.313 -18.735 1.00 98.38 210 ILE A CA 1
ATOM 1661 C C . ILE A 1 210 ? 4.911 0.785 -18.118 1.00 98.38 210 ILE A C 1
ATOM 1663 O O . ILE A 1 210 ? 4.543 0.322 -17.033 1.00 98.38 210 ILE A O 1
ATOM 1667 N N . THR A 1 211 ? 4.229 1.696 -18.800 1.00 98.00 211 THR A N 1
ATOM 1668 C CA . THR A 1 211 ? 2.978 2.301 -18.340 1.00 98.00 211 THR A CA 1
ATOM 1669 C C . THR A 1 211 ? 1.838 2.023 -19.314 1.00 98.00 211 THR A C 1
ATOM 1671 O O . THR A 1 211 ? 2.069 1.772 -20.492 1.00 98.00 211 THR A O 1
ATOM 1674 N N . LEU A 1 212 ? 0.609 2.017 -18.812 1.00 97.06 212 LEU A N 1
ATOM 1675 C CA . LEU A 1 212 ? -0.631 1.932 -19.573 1.00 97.06 212 LEU A CA 1
ATOM 1676 C C . LEU A 1 212 ? -1.551 3.042 -19.084 1.00 97.06 212 LEU A C 1
ATOM 1678 O O . LEU A 1 212 ? -2.002 3.006 -17.942 1.00 97.06 212 LEU A O 1
ATOM 1682 N N . GLU A 1 213 ? -1.797 4.025 -19.939 1.00 92.19 213 GLU A N 1
ATOM 1683 C CA . GLU A 1 213 ? -2.597 5.213 -19.620 1.00 92.19 213 GLU A CA 1
ATOM 1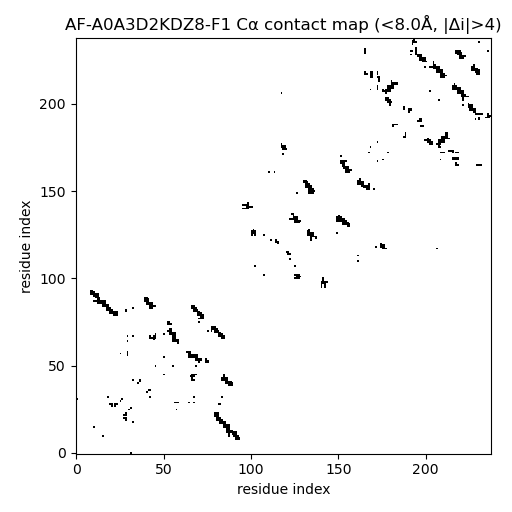684 C C . GLU A 1 213 ? -2.112 5.908 -18.336 1.00 92.19 213 GLU A C 1
ATOM 1686 O O . GLU A 1 213 ? -2.886 6.307 -17.471 1.00 92.19 213 GLU A O 1
ATOM 1691 N N . GLY A 1 214 ? -0.787 6.016 -18.192 1.00 90.00 214 GLY A N 1
ATOM 1692 C CA . GLY A 1 214 ? -0.133 6.575 -17.006 1.00 90.00 214 GLY A CA 1
ATOM 1693 C C . GLY A 1 214 ? -0.008 5.627 -15.803 1.00 90.00 214 GLY A C 1
ATOM 1694 O O . GLY A 1 214 ? 0.750 5.938 -14.884 1.00 90.00 214 GLY A O 1
ATOM 1695 N N . HIS A 1 215 ? -0.651 4.456 -15.809 1.00 95.50 215 HIS A N 1
ATOM 1696 C CA . HIS A 1 215 ? -0.526 3.459 -14.741 1.00 95.50 215 HIS A CA 1
ATOM 1697 C C . HIS A 1 215 ? 0.649 2.517 -14.975 1.00 95.50 215 HIS A C 1
ATOM 1699 O O . HIS A 1 215 ? 0.818 1.963 -16.057 1.00 95.50 215 HIS A O 1
ATOM 1705 N N . VAL A 1 216 ? 1.465 2.280 -13.953 1.00 97.62 216 VAL A N 1
ATOM 1706 C CA . VAL A 1 216 ? 2.649 1.427 -14.091 1.00 97.62 216 VAL A CA 1
ATOM 1707 C C . VAL A 1 216 ? 2.266 -0.051 -14.118 1.00 97.62 216 VAL A C 1
ATOM 1709 O O . VAL A 1 216 ? 1.671 -0.563 -13.175 1.00 97.62 216 VAL A O 1
ATOM 1712 N N . LEU A 1 217 ? 2.694 -0.761 -15.163 1.00 97.19 217 LEU A N 1
ATOM 1713 C CA . LEU A 1 217 ? 2.546 -2.214 -15.276 1.00 97.19 217 LEU A CA 1
ATOM 1714 C C . LEU A 1 217 ? 3.764 -2.965 -14.735 1.00 97.19 217 LEU A C 1
ATOM 1716 O O . LEU A 1 217 ? 3.646 -4.056 -14.185 1.00 97.19 217 LEU A O 1
ATOM 1720 N N . GLY A 1 218 ? 4.958 -2.406 -14.918 1.00 97.88 218 GLY A N 1
ATOM 1721 C CA . GLY A 1 218 ? 6.210 -3.058 -14.561 1.00 97.88 218 GLY A CA 1
ATOM 1722 C C . GLY A 1 218 ? 7.399 -2.382 -15.225 1.00 97.88 218 GLY A C 1
ATOM 1723 O O . GLY A 1 218 ? 7.389 -1.178 -15.464 1.00 97.88 218 GLY A O 1
ATOM 1724 N N . GLY A 1 219 ? 8.445 -3.154 -15.511 1.00 97.94 219 GLY A N 1
ATOM 1725 C CA . GLY A 1 219 ? 9.649 -2.638 -16.148 1.00 97.94 219 GLY A CA 1
ATOM 1726 C C . GLY A 1 219 ? 10.167 -3.494 -17.287 1.00 97.94 219 GLY A C 1
ATOM 1727 O O . GLY A 1 219 ? 9.679 -4.596 -17.566 1.00 97.94 219 GLY A O 1
ATOM 1728 N N . GLY A 1 220 ? 11.215 -2.978 -17.906 1.00 98.06 220 GLY A N 1
ATOM 1729 C CA . GLY A 1 220 ? 12.018 -3.659 -18.901 1.00 98.06 220 GLY A CA 1
ATOM 1730 C C . GLY A 1 220 ? 13.384 -3.004 -19.042 1.00 98.06 220 GLY A C 1
ATOM 1731 O O . GLY A 1 220 ? 13.758 -2.101 -18.285 1.00 98.06 220 GLY A O 1
ATOM 1732 N N . LYS A 1 221 ? 14.135 -3.462 -20.037 1.00 98.38 221 LYS A N 1
ATOM 1733 C CA . LYS A 1 221 ? 15.393 -2.844 -20.440 1.00 98.38 221 LYS A CA 1
ATOM 1734 C C . LYS A 1 221 ? 15.415 -2.653 -21.950 1.00 98.38 221 LYS A C 1
ATOM 1736 O O . LYS A 1 221 ? 15.476 -3.636 -22.684 1.00 98.38 221 LYS A O 1
ATOM 1741 N N . CYS A 1 222 ? 15.384 -1.403 -22.391 1.00 98.44 222 CYS A N 1
ATOM 1742 C CA . CYS A 1 222 ? 15.568 -1.034 -23.785 1.00 98.44 222 CYS A CA 1
ATOM 1743 C C . CYS A 1 222 ? 17.027 -1.277 -24.195 1.00 98.44 222 CYS A C 1
ATOM 1745 O O . CYS A 1 222 ? 17.948 -0.817 -23.511 1.00 98.44 222 CYS A O 1
ATOM 1747 N N . VAL A 1 223 ? 17.210 -2.065 -25.256 1.00 97.75 223 VAL A N 1
ATOM 1748 C CA . VAL A 1 223 ? 18.484 -2.356 -25.915 1.00 97.75 223 VAL A CA 1
ATOM 1749 C C . VAL A 1 223 ? 18.248 -2.417 -27.421 1.00 97.75 223 VAL A C 1
ATOM 1751 O O . VAL A 1 223 ? 17.545 -3.306 -27.901 1.00 97.75 223 VAL A O 1
ATOM 1754 N N . SER A 1 224 ? 18.863 -1.504 -28.166 1.00 96.31 224 SER A N 1
ATOM 1755 C CA . SER A 1 224 ? 18.807 -1.447 -29.632 1.00 96.31 224 SER A CA 1
ATOM 1756 C C . SER A 1 224 ? 17.374 -1.384 -30.178 1.00 96.31 224 SER A C 1
ATOM 1758 O O . SER A 1 224 ? 17.007 -2.142 -31.074 1.00 96.31 224 SER A O 1
ATOM 1760 N N . GLY A 1 225 ? 16.546 -0.509 -29.600 1.00 96.25 225 GLY A N 1
ATOM 1761 C CA . GLY A 1 225 ? 15.150 -0.305 -30.021 1.00 96.25 225 GLY A CA 1
ATOM 1762 C C . GLY A 1 225 ? 14.174 -1.416 -29.608 1.00 96.25 225 GLY A C 1
ATOM 1763 O O . GLY A 1 225 ? 13.002 -1.383 -29.983 1.00 96.25 225 GLY A O 1
ATOM 1764 N N . LYS A 1 226 ? 14.621 -2.400 -28.819 1.00 98.06 226 LYS A N 1
ATOM 1765 C CA . LYS A 1 226 ? 13.767 -3.452 -28.254 1.00 98.06 226 LYS A CA 1
ATOM 1766 C C . LYS A 1 226 ? 13.792 -3.421 -26.738 1.00 98.06 226 LYS A C 1
ATOM 1768 O O . LYS A 1 226 ? 14.850 -3.296 -26.128 1.00 98.06 226 LYS A O 1
ATOM 1773 N N . ILE A 1 227 ? 12.637 -3.606 -26.117 1.00 98.56 227 ILE A N 1
ATOM 1774 C CA . ILE A 1 227 ? 12.499 -3.697 -24.669 1.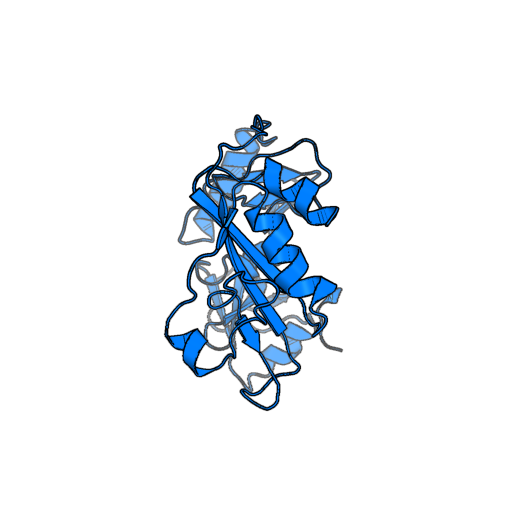00 98.56 227 ILE A CA 1
ATOM 1775 C C . ILE A 1 227 ? 12.525 -5.164 -24.267 1.00 98.56 227 ILE A C 1
ATOM 1777 O O . ILE A 1 227 ? 11.579 -5.919 -24.502 1.00 98.56 227 ILE A O 1
ATOM 1781 N N . LYS A 1 228 ? 13.608 -5.552 -23.593 1.00 98.06 228 LYS A N 1
ATOM 1782 C CA . LYS A 1 228 ? 13.699 -6.836 -22.905 1.00 98.06 228 LYS A CA 1
ATOM 1783 C C . LYS A 1 228 ? 12.793 -6.822 -21.691 1.00 98.06 228 LYS A C 1
ATOM 1785 O O . LYS A 1 228 ? 12.864 -5.921 -20.854 1.00 98.06 228 LYS A O 1
ATOM 1790 N N . ASN A 1 229 ? 11.949 -7.833 -21.602 1.00 97.50 229 ASN A N 1
ATOM 1791 C CA . ASN A 1 229 ? 10.861 -7.883 -20.649 1.00 97.50 229 ASN A CA 1
ATOM 1792 C C . ASN A 1 229 ? 11.341 -8.290 -19.246 1.00 97.50 229 ASN A C 1
ATOM 1794 O O . ASN A 1 229 ? 11.969 -9.337 -19.076 1.00 97.50 229 ASN A O 1
ATOM 1798 N N . HIS A 1 230 ? 11.047 -7.463 -18.237 1.00 96.94 230 HIS A N 1
ATOM 1799 C CA . HIS A 1 230 ? 11.341 -7.744 -16.825 1.00 96.94 230 HIS A CA 1
ATOM 1800 C C . HIS A 1 230 ? 10.070 -8.091 -16.020 1.00 96.94 230 HIS A C 1
ATOM 1802 O O . HIS A 1 230 ? 10.088 -8.098 -14.788 1.00 96.94 230 HIS A O 1
ATOM 1808 N N . TYR A 1 231 ? 8.962 -8.392 -16.699 1.00 97.25 231 TYR A N 1
ATOM 1809 C CA . TYR A 1 231 ? 7.706 -8.816 -16.095 1.00 97.25 231 TYR A CA 1
ATOM 1810 C C . TYR A 1 231 ? 7.847 -10.226 -15.481 1.00 97.25 231 TYR A C 1
ATOM 1812 O O . TYR A 1 231 ? 8.319 -11.161 -16.161 1.00 97.25 231 TYR A O 1
ATOM 1820 N N . PRO A 1 232 ? 7.484 -10.411 -14.194 1.00 96.62 232 PRO A N 1
ATOM 1821 C CA . PRO A 1 232 ? 7.694 -11.666 -13.481 1.00 96.62 232 PRO A CA 1
ATOM 1822 C C . PRO A 1 232 ? 7.010 -12.851 -14.155 1.00 96.62 232 PRO A C 1
ATOM 1824 O O . PRO A 1 232 ? 5.828 -12.793 -14.471 1.00 96.62 232 PRO A O 1
ATOM 1827 N N . LYS A 1 233 ? 7.728 -13.974 -14.299 1.00 95.62 233 LYS A N 1
ATOM 1828 C CA . LYS A 1 233 ? 7.195 -15.201 -14.921 1.00 95.62 233 LYS A CA 1
ATOM 1829 C C . LYS A 1 233 ? 5.873 -15.672 -14.312 1.00 95.62 233 LYS A C 1
ATOM 1831 O O . LYS A 1 233 ? 5.002 -16.104 -15.052 1.00 95.62 233 LYS A O 1
ATOM 1836 N N . GLY A 1 234 ? 5.730 -15.564 -12.990 1.00 95.94 234 GLY A N 1
ATOM 1837 C CA . GLY A 1 234 ? 4.524 -15.984 -12.272 1.00 95.94 234 GLY A CA 1
ATOM 1838 C C . GLY A 1 234 ? 3.313 -15.062 -12.438 1.00 95.94 234 GLY A C 1
ATOM 1839 O O . GLY A 1 234 ? 2.223 -15.466 -12.059 1.00 95.94 234 GLY A O 1
ATOM 1840 N N . LEU A 1 235 ? 3.491 -13.857 -12.992 1.00 95.62 235 LEU A N 1
ATOM 1841 C CA . LEU A 1 235 ? 2.401 -12.912 -13.264 1.00 95.62 235 LEU A CA 1
ATOM 1842 C C . LEU A 1 235 ? 1.986 -12.894 -14.737 1.00 95.62 235 LEU A C 1
ATOM 1844 O O . LEU A 1 235 ? 1.028 -12.213 -15.088 1.00 95.62 235 LEU A O 1
ATOM 1848 N N . ARG A 1 236 ? 2.709 -13.609 -15.607 1.00 96.44 236 ARG A N 1
ATOM 1849 C CA . ARG A 1 236 ? 2.446 -13.573 -17.044 1.00 96.44 236 ARG A CA 1
ATOM 1850 C C . ARG A 1 236 ? 1.083 -14.163 -17.360 1.00 96.44 236 ARG A C 1
ATOM 1852 O O . ARG A 1 236 ? 0.733 -15.231 -16.853 1.00 96.44 236 ARG A O 1
ATOM 1859 N N . THR A 1 237 ? 0.352 -13.484 -18.233 1.00 92.50 237 THR A N 1
ATOM 1860 C CA . THR A 1 237 ? -0.875 -14.026 -18.816 1.00 92.50 237 THR A CA 1
ATOM 1861 C C . THR A 1 237 ? -0.517 -15.207 -19.716 1.00 92.50 237 THR A C 1
ATOM 1863 O O . THR A 1 237 ? 0.557 -15.225 -20.325 1.00 92.50 237 THR A O 1
ATOM 1866 N N . ARG A 1 238 ? -1.381 -16.223 -19.736 1.00 75.50 238 ARG A N 1
ATOM 1867 C CA . ARG A 1 238 ? -1.227 -17.378 -20.626 1.00 75.50 238 ARG A CA 1
ATOM 1868 C C . ARG A 1 238 ? -1.740 -17.049 -22.015 1.00 75.50 238 ARG A C 1
ATOM 1870 O O . ARG A 1 238 ? -2.723 -16.281 -22.084 1.00 75.50 238 ARG A O 1
#

Nearest PDB structures (foldseek):
  3m4x-assembly1_A  TM=8.467E-01  e=1.846E-14  Enterococcus faecium
  3m6u-assembly2_B  TM=7.938E-01  e=7.050E-14  Thermus thermophilus HB8
  3m6u-assembly1_A  TM=7.941E-01  e=1.080E-13  Thermus thermophilus HB8
  3m6w-assembly1_A  TM=7.778E-01  e=9.559E-14  Thermus thermophilus HB8
  2frx-assembly2_B  TM=7.677E-01  e=4.489E-11  Escherichia coli

pLDDT: mean 92.1, std 8.19, range [63.59, 98.56]

Sequence (238 aa):
REILSCVLPALKKGGLLLYSTCTYAVEEDEEIVRFLMQNDMQLLPPAERVLQITAAGVSEKGENMENARRFYPFISEGEGQFFALLQKQGEALYTTKSIPAKVSVNERKKLSAFLSKHLSQEVEVVNKQAESYYAVHPLARTLPLRYLSEGVRLGEFSGEKFLPHHNLFTAFGEVFINKEELKMGDPRLEGYLRGEEIEAKSCAEGYVAITLEGHVLGGGKCVSGKIKNHYPKGLRTR

Radius of gyration: 24.34 Å; Cα contacts (8 Å, |Δi|>4): 444; chains: 1; bounding box: 61×29×60 Å

Solvent-accessible surface area (backbone atoms only — not comparable to full-atom values): 13520 Å² total; per-residue (Å²): 110,71,70,53,67,64,46,59,41,67,37,42,52,71,32,77,46,78,47,72,46,79,58,85,53,54,77,73,43,53,52,44,51,52,55,42,45,76,66,49,27,44,83,36,76,68,60,72,80,51,60,78,47,35,44,61,34,77,60,60,97,91,46,88,26,79,41,28,35,28,38,42,54,94,69,31,94,58,93,41,31,31,40,36,43,27,30,30,70,47,73,44,74,60,82,83,76,61,55,82,68,70,56,54,73,67,57,49,51,56,49,49,57,53,44,60,74,42,28,79,57,87,82,89,38,63,36,46,58,91,75,35,34,22,43,31,59,88,84,63,63,48,61,105,64,91,70,95,66,78,56,42,45,36,23,33,66,65,82,94,44,76,47,74,31,49,47,34,20,56,74,41,26,87,44,30,68,35,44,35,82,42,51,94,90,40,76,52,52,61,39,42,42,52,45,36,71,32,79,50,87,75,43,60,82,37,68,27,20,32,24,47,82,83,42,56,76,19,32,29,34,30,54,94,62,30,25,44,54,46,48,55,79,91,72,38,54,133

Foldseek 3Di:
DVVVVVVLLQAFAQRKDKDKDQDPDCCRAVVVVVVVVVVQKAWDADDPVQPQQWDFRDDDDPDDRRRKTKHDCVRHPDSIMTIIMIGHHDGRNDDDDADDAPADPVNVVLVQVVCVVWFQDGQDDWHDDDFWIARADPPQGDDPDDDPDRHQTQAGDPDSDTDGAQSVQQVGVLRTPWEAEDEVVRPVVLCLLQQHKDFGDGGDAAKYFYYYPSHTPTIFGDDPRITRHNHDPVRHDD

Secondary structure (DSSP, 8-state):
-HHHHHHGGGPPTT-EEEEEES---TTTTHHHHHHHHTTTEEEEPPPHHHHTT-EEP---TT---TTSEEE-TTTSSSS-EEEEEEEE-SPPS---PPBPP---HHHHHHHHHHHHHHBSS----EEEETTEEEE--TT--B-SS--S-SSEEEEEEETTEEEE-HHHHHHHGGGBSSEEEE-TT-HHHHHHHHT--EE-SSPPSEEEEEEETTEEEEEEEEETTEEEE---GGG---